Protein AF-A0A933K129-F1 (afdb_monomer)

Nearest PDB structures (foldseek):
  8dku-assembly1_B  TM=6.675E-01  e=2.705E-03  Aquifex aeolicus VF5
  7k2t-assembly1_B  TM=6.704E-01  e=3.112E-03  Aquifex aeolicus VF5
  6m96-assembly1_B-2  TM=6.727E-01  e=1.261E-02  Aquifex aeolicus VF5

Radius of gyration: 17.9 Å; Cα contacts (8 Å, |Δi|>4): 189; chains: 1; bounding box: 50×35×45 Å

Secondary structure (DSSP, 8-state):
-HHHHHHHHHHHHHHHHHHHHSTT-TTHHHHHHHHHHHHHHHHHHHHHHHHHHHHHHHTT-HHHHHHSS--HHHHHHHHHHHHHHHHHHHHHHHHHHHHHHH---GGGGHHHHHHHHHHHHHHHHHHHHHHHHHHHHHGGGGTTHHHHHHHHHHHHTTSSS-GGGS-TTSHHHHHHSGGG--

pLDDT: mean 86.73, std 6.34, range [56.59, 94.88]

Structure (mmCIF, N/CA/C/O backbone):
data_AF-A0A933K129-F1
#
_entry.id   AF-A0A933K129-F1
#
loop_
_atom_site.group_PDB
_atom_site.id
_atom_site.type_symbol
_atom_site.label_atom_id
_atom_site.label_alt_id
_atom_site.label_comp_id
_atom_site.label_asym_id
_atom_site.label_entity_id
_atom_site.label_seq_id
_atom_site.pdbx_PDB_ins_code
_atom_site.Cartn_x
_atom_site.Cartn_y
_atom_site.Cartn_z
_atom_site.occupancy
_atom_site.B_iso_or_equiv
_atom_site.auth_seq_id
_atom_site.auth_comp_id
_atom_site.auth_asym_id
_atom_site.auth_atom_id
_atom_site.pdbx_PDB_model_num
ATOM 1 N N . MET A 1 1 ? -0.343 12.700 -1.490 1.00 74.50 1 MET A N 1
ATOM 2 C CA . MET A 1 1 ? -0.796 13.046 -0.126 1.00 74.50 1 MET A CA 1
ATOM 3 C C . MET A 1 1 ? -2.279 13.387 -0.039 1.00 74.50 1 MET A C 1
ATOM 5 O O . MET A 1 1 ? -2.866 13.047 0.970 1.00 74.50 1 MET A O 1
ATOM 9 N N . PHE A 1 2 ? -2.905 13.977 -1.066 1.00 86.81 2 PHE A N 1
ATOM 10 C CA . PHE A 1 2 ? -4.347 14.274 -1.046 1.00 86.81 2 PHE A CA 1
ATOM 11 C C . PHE A 1 2 ? -5.229 13.034 -0.798 1.00 86.81 2 PHE A C 1
ATOM 13 O O . PHE A 1 2 ? -5.947 12.986 0.192 1.00 86.81 2 PHE A O 1
ATOM 20 N N . TRP A 1 3 ? -5.104 12.001 -1.641 1.00 85.94 3 TRP A N 1
ATOM 21 C CA . TRP A 1 3 ? -5.947 10.800 -1.561 1.00 85.94 3 TRP A CA 1
ATOM 22 C C . TRP A 1 3 ? -5.937 10.096 -0.195 1.00 85.94 3 TRP A C 1
ATOM 24 O O . TRP A 1 3 ? -7.010 9.943 0.367 1.00 85.94 3 TRP A O 1
ATOM 34 N N . PRO A 1 4 ? -4.778 9.771 0.414 1.00 89.62 4 PRO A N 1
ATOM 35 C CA . PRO A 1 4 ? -4.757 9.114 1.718 1.00 89.62 4 PRO A CA 1
ATOM 36 C C . PRO A 1 4 ? -5.442 9.900 2.830 1.00 89.62 4 PRO A C 1
ATOM 38 O O . PRO A 1 4 ? -6.053 9.316 3.714 1.00 89.62 4 PRO A O 1
ATOM 41 N N . VAL A 1 5 ? -5.318 11.229 2.801 1.00 90.94 5 VAL A N 1
ATOM 42 C CA . VAL A 1 5 ? -5.951 12.094 3.800 1.00 90.94 5 VAL A CA 1
ATOM 43 C C . VAL A 1 5 ? -7.462 12.105 3.594 1.00 90.94 5 VAL A C 1
ATOM 45 O O . VAL A 1 5 ? -8.205 12.001 4.564 1.00 90.94 5 VAL A O 1
ATOM 48 N N . MET A 1 6 ? -7.923 12.169 2.342 1.00 92.56 6 MET A N 1
ATOM 49 C CA . MET A 1 6 ? -9.348 12.059 2.028 1.00 92.56 6 MET A CA 1
ATOM 50 C C . MET A 1 6 ? -9.915 10.696 2.432 1.00 92.56 6 MET A C 1
ATOM 52 O O . MET A 1 6 ? -10.961 10.651 3.074 1.00 92.56 6 MET A O 1
ATOM 56 N N . ASP A 1 7 ? -9.206 9.606 2.133 1.00 90.56 7 ASP A N 1
ATOM 57 C CA . ASP A 1 7 ? -9.603 8.253 2.527 1.00 90.56 7 ASP A CA 1
ATOM 58 C C . ASP A 1 7 ? -9.696 8.139 4.052 1.00 90.56 7 ASP A C 1
ATOM 60 O O . ASP A 1 7 ? -10.686 7.627 4.570 1.00 90.56 7 ASP A O 1
ATOM 64 N N . LEU A 1 8 ? -8.717 8.688 4.780 1.00 91.88 8 LEU A N 1
ATOM 65 C CA . LEU A 1 8 ? -8.728 8.724 6.242 1.00 91.88 8 LEU A CA 1
ATOM 66 C C . LEU A 1 8 ? -9.939 9.491 6.788 1.00 91.88 8 LEU A C 1
ATOM 68 O O . LEU A 1 8 ? -10.581 9.024 7.725 1.00 91.88 8 LEU A O 1
ATOM 72 N N . ILE A 1 9 ? -10.272 10.645 6.206 1.00 92.19 9 ILE A N 1
ATOM 73 C CA . ILE A 1 9 ? -11.419 11.453 6.642 1.00 92.19 9 ILE A CA 1
ATOM 74 C C . ILE A 1 9 ? -12.735 10.713 6.383 1.00 92.19 9 ILE A C 1
ATOM 76 O O . ILE A 1 9 ? -13.602 10.658 7.260 1.00 92.19 9 ILE A O 1
ATOM 80 N N . VAL A 1 10 ? -12.899 10.138 5.190 1.00 92.50 10 VAL A N 1
ATOM 81 C CA . VAL A 1 10 ? -14.120 9.414 4.813 1.00 92.50 10 VAL A CA 1
ATOM 82 C C . VAL A 1 10 ? -14.293 8.184 5.700 1.00 92.50 10 VAL A C 1
ATOM 84 O O . VAL A 1 10 ? -15.307 8.058 6.390 1.00 92.50 10 VAL A O 1
ATOM 87 N N . TRP A 1 11 ? -13.291 7.307 5.748 1.00 90.81 11 TRP A N 1
ATOM 88 C CA . TRP A 1 11 ? -13.376 6.051 6.493 1.00 90.81 11 TRP A CA 1
ATOM 89 C C . TRP A 1 11 ? -13.336 6.249 8.006 1.00 90.81 11 TRP A C 1
ATOM 91 O O . TRP A 1 11 ? -14.022 5.530 8.731 1.00 90.81 11 TRP A O 1
ATOM 101 N N . GLY A 1 12 ? -12.624 7.264 8.496 1.00 89.69 12 GLY A N 1
ATOM 102 C CA . GLY A 1 12 ? -12.659 7.635 9.907 1.00 89.69 12 GLY A CA 1
ATOM 103 C C . GLY A 1 12 ? -14.040 8.117 10.328 1.00 89.69 12 GLY A C 1
ATOM 104 O O . GLY A 1 12 ? -14.577 7.644 11.329 1.00 89.69 12 GLY A O 1
ATOM 105 N N . SER A 1 13 ? -14.691 8.950 9.516 1.00 89.75 13 SER A N 1
ATOM 106 C CA . SER A 1 13 ? -16.066 9.391 9.785 1.00 89.75 13 SER A CA 1
ATOM 107 C C . SER A 1 13 ? -17.056 8.222 9.772 1.00 89.75 13 SER A C 1
ATOM 109 O O . SER A 1 13 ? -17.905 8.132 10.662 1.00 89.75 13 SER A O 1
ATOM 111 N N . VAL A 1 14 ? -16.910 7.289 8.821 1.00 89.38 14 VAL A N 1
ATOM 112 C CA . VAL A 1 14 ? -17.705 6.049 8.775 1.00 89.38 14 VAL A CA 1
ATOM 113 C C . VAL A 1 14 ? -17.483 5.212 10.034 1.00 89.38 14 VAL A C 1
ATOM 115 O O . VAL A 1 14 ? -18.455 4.769 10.643 1.00 89.38 14 VAL A O 1
ATOM 118 N N . SER A 1 15 ? -16.239 5.043 10.483 1.00 86.94 15 SER A N 1
ATOM 119 C CA . SER A 1 15 ? -15.947 4.254 11.684 1.00 86.94 15 SER A CA 1
ATOM 120 C C . SER A 1 15 ? -16.550 4.858 12.959 1.00 86.94 15 SER A C 1
ATOM 122 O O . SER A 1 15 ? -17.092 4.128 13.792 1.00 86.94 15 SER A O 1
ATOM 124 N N . VAL A 1 16 ? -16.553 6.192 13.082 1.00 87.31 16 VAL A N 1
ATOM 125 C CA . VAL A 1 16 ? -17.185 6.897 14.207 1.00 87.31 16 VAL A CA 1
ATOM 126 C C . VAL A 1 16 ? -18.704 6.761 14.146 1.00 87.31 16 VAL A C 1
ATOM 128 O O . VAL A 1 16 ? -19.349 6.560 15.177 1.00 87.31 16 VAL A O 1
ATOM 131 N N . TRP A 1 17 ? -19.294 6.849 12.952 1.00 87.94 17 TRP A N 1
ATOM 132 C CA . TRP A 1 17 ? -20.724 6.614 12.765 1.00 87.94 17 TRP A CA 1
ATOM 133 C C . TRP A 1 17 ? -21.115 5.186 13.174 1.00 87.94 17 TRP A C 1
ATOM 135 O O . TRP A 1 17 ? -22.038 5.012 13.971 1.00 87.94 17 TRP A O 1
ATOM 145 N N . MET A 1 18 ? -20.358 4.175 12.733 1.00 84.44 18 MET A N 1
ATOM 146 C CA . MET A 1 18 ? -20.587 2.775 13.114 1.00 84.44 18 MET A CA 1
ATOM 147 C C . MET A 1 18 ? -20.502 2.569 14.626 1.00 84.44 18 MET A C 1
ATOM 149 O O . MET A 1 18 ? -21.327 1.851 15.184 1.00 84.44 18 MET A O 1
ATOM 153 N N . GLN A 1 19 ? -19.559 3.227 15.303 1.00 84.56 19 GLN A N 1
ATOM 154 C CA . GLN A 1 19 ? -19.418 3.126 16.755 1.00 84.56 19 GLN A CA 1
ATOM 155 C C . GLN A 1 19 ? -20.589 3.773 17.514 1.00 84.56 19 GLN A C 1
ATOM 157 O O . GLN A 1 19 ? -20.993 3.274 18.562 1.00 84.56 19 GLN A O 1
ATOM 162 N N . LYS A 1 20 ? -21.150 4.873 16.996 1.00 83.62 20 LYS A N 1
ATOM 163 C CA . LYS A 1 20 ? -22.284 5.578 17.621 1.00 83.62 20 LYS A CA 1
ATOM 164 C C . LYS A 1 20 ? -23.630 4.896 17.371 1.00 83.62 20 LYS A C 1
ATOM 166 O O . LYS A 1 20 ? -24.511 4.978 18.220 1.00 83.62 20 LYS A O 1
ATOM 171 N N . THR A 1 21 ? -23.806 4.263 16.212 1.00 82.12 21 THR A N 1
ATOM 172 C CA . THR A 1 21 ? -25.080 3.648 15.799 1.00 82.12 21 THR A CA 1
ATOM 173 C C . THR A 1 21 ? -25.129 2.141 16.079 1.00 82.12 21 THR A C 1
ATOM 175 O O . THR A 1 21 ? -26.188 1.612 16.408 1.00 82.12 21 THR A O 1
ATOM 178 N N . GLY A 1 22 ? -23.998 1.439 15.983 1.00 65.00 22 GLY A N 1
ATOM 179 C CA . GLY A 1 22 ? -23.882 0.003 16.231 1.00 65.00 22 GLY A CA 1
ATOM 180 C C . GLY A 1 22 ? -23.445 -0.271 17.665 1.00 65.00 22 GLY A C 1
ATOM 181 O O . GLY A 1 22 ? -22.252 -0.371 17.938 1.00 65.00 22 GLY A O 1
ATOM 182 N N . GLY A 1 23 ? -24.406 -0.410 18.580 1.00 56.59 23 GLY A N 1
ATOM 183 C CA . GLY A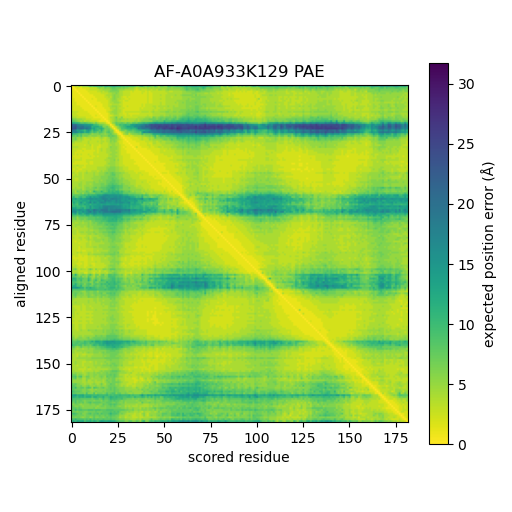 1 23 ? -24.193 -0.446 20.035 1.00 56.59 23 GLY A CA 1
ATOM 184 C C . GLY A 1 23 ? -23.273 -1.533 20.622 1.00 56.59 23 GLY A C 1
ATOM 185 O O . GLY A 1 23 ? -23.243 -1.655 21.842 1.00 56.59 23 GLY A O 1
ATOM 186 N N . GLN A 1 24 ? -22.545 -2.326 19.824 1.00 58.97 24 GLN A N 1
ATOM 187 C CA . GLN A 1 24 ? -21.695 -3.431 20.296 1.00 58.97 24 GLN A CA 1
ATOM 188 C C . GLN A 1 24 ? -20.493 -3.778 19.387 1.00 58.97 24 GLN A C 1
ATOM 190 O O . GLN A 1 24 ? -20.063 -4.928 19.387 1.00 58.97 24 GLN A O 1
ATOM 195 N N . ILE A 1 25 ? -19.900 -2.841 18.630 1.00 62.84 25 ILE A N 1
ATOM 196 C CA . ILE A 1 25 ? -18.576 -3.087 18.009 1.00 62.84 25 ILE A CA 1
ATOM 197 C C . ILE A 1 25 ? -17.496 -2.342 18.810 1.00 62.84 25 ILE A C 1
ATOM 199 O O . ILE A 1 25 ? -17.151 -1.204 18.471 1.00 62.84 25 ILE A O 1
ATOM 203 N N . PRO A 1 26 ? -16.956 -2.938 19.897 1.00 63.62 26 PRO A N 1
ATOM 204 C CA . PRO A 1 26 ? -15.778 -2.401 20.559 1.00 63.62 26 PRO A CA 1
ATOM 205 C C . PRO A 1 26 ? -14.665 -2.207 19.528 1.00 63.62 26 PRO A C 1
ATOM 207 O O . PRO A 1 26 ? -14.365 -3.124 18.767 1.00 63.62 26 PRO A O 1
ATOM 210 N N . ARG A 1 27 ? -14.041 -1.023 19.521 1.00 75.06 27 ARG A N 1
ATOM 211 C CA . ARG A 1 27 ? -12.853 -0.717 18.702 1.00 75.06 27 ARG A CA 1
ATOM 212 C C . ARG A 1 27 ? -13.055 -0.754 17.178 1.00 75.06 27 ARG A C 1
ATOM 214 O O . ARG A 1 27 ? -12.096 -0.969 16.444 1.00 75.06 27 ARG A O 1
ATOM 221 N N . ALA A 1 28 ? -14.267 -0.481 16.681 1.00 78.31 28 ALA A N 1
ATOM 222 C CA . ALA A 1 28 ? -14.510 -0.340 15.236 1.00 78.31 28 ALA A CA 1
ATOM 223 C C . ALA A 1 28 ? -13.559 0.675 14.571 1.00 78.31 28 ALA A C 1
ATOM 225 O O . ALA A 1 28 ? -13.040 0.426 13.486 1.00 78.31 28 ALA A O 1
ATOM 226 N N . VAL A 1 29 ? -13.307 1.796 15.254 1.00 82.50 29 VAL A N 1
ATOM 227 C CA . VAL A 1 29 ? -12.383 2.849 14.811 1.00 82.50 29 VAL A CA 1
ATOM 228 C C . VAL A 1 29 ? -10.957 2.316 14.706 1.00 82.50 29 VAL A C 1
ATOM 230 O O . VAL A 1 29 ? -10.347 2.443 13.649 1.00 82.50 29 VAL A O 1
ATOM 233 N N . ASP A 1 30 ? -10.453 1.656 15.751 1.00 81.62 30 ASP A N 1
ATOM 234 C CA . ASP A 1 30 ? -9.067 1.174 15.785 1.00 81.62 30 ASP A CA 1
ATOM 235 C C . ASP A 1 30 ? -8.793 0.101 14.730 1.00 81.62 30 ASP A C 1
ATOM 237 O O . ASP A 1 30 ? -7.759 0.135 14.065 1.00 81.62 30 ASP A O 1
ATOM 241 N N . VAL A 1 31 ? -9.731 -0.832 14.546 1.00 83.12 31 VAL A N 1
ATOM 242 C CA . VAL A 1 31 ? -9.590 -1.916 13.566 1.00 83.12 31 VAL A CA 1
ATOM 243 C C . VAL A 1 31 ? -9.640 -1.364 12.143 1.00 83.12 31 VAL A C 1
ATOM 245 O O . VAL A 1 31 ? -8.745 -1.644 11.348 1.00 83.12 31 VAL A O 1
ATOM 248 N N . LEU A 1 32 ? -10.651 -0.553 11.812 1.00 86.81 32 LEU A N 1
ATOM 249 C CA . LEU A 1 32 ? -10.831 -0.057 10.446 1.00 86.81 32 LEU A CA 1
ATOM 250 C C . LEU A 1 32 ? -9.759 0.963 10.055 1.00 86.81 32 LEU A C 1
ATOM 252 O O . LEU A 1 32 ? -9.207 0.868 8.960 1.00 86.81 32 LEU A O 1
ATOM 256 N N . LEU A 1 33 ? -9.442 1.921 10.932 1.00 88.06 33 LEU A N 1
ATOM 257 C CA . LEU A 1 33 ? -8.420 2.928 10.640 1.00 88.06 33 LEU A CA 1
ATOM 258 C C . LEU A 1 33 ? -7.011 2.343 10.677 1.00 88.06 33 LEU A C 1
ATOM 260 O O . LEU A 1 33 ? -6.203 2.689 9.816 1.00 88.06 33 LEU A O 1
ATOM 264 N N . GLY A 1 34 ? -6.722 1.430 11.608 1.00 87.25 34 GLY A N 1
ATOM 265 C CA . GLY A 1 34 ? -5.448 0.713 11.637 1.00 87.25 34 GLY A CA 1
ATOM 266 C C . GLY A 1 34 ? -5.216 -0.060 10.339 1.00 87.25 34 GLY A C 1
ATOM 267 O O . GLY A 1 34 ? -4.193 0.132 9.676 1.00 87.25 34 GLY A O 1
ATOM 268 N N . ALA A 1 35 ? -6.213 -0.844 9.918 1.00 88.44 35 ALA A N 1
ATOM 269 C CA . ALA A 1 35 ? -6.178 -1.566 8.652 1.00 88.44 35 ALA A CA 1
ATOM 270 C C . ALA A 1 35 ? -6.036 -0.625 7.445 1.00 88.44 35 ALA A C 1
ATOM 272 O O . ALA A 1 35 ? -5.228 -0.882 6.553 1.00 88.44 35 ALA A O 1
ATOM 273 N N . LEU A 1 36 ? -6.761 0.499 7.423 1.00 91.12 36 LEU A N 1
ATOM 274 C CA . LEU A 1 36 ? -6.682 1.489 6.345 1.00 91.12 36 LEU A CA 1
ATOM 275 C C . LEU A 1 36 ? -5.280 2.102 6.224 1.00 91.12 36 LEU A C 1
ATOM 277 O O . LEU A 1 36 ? -4.759 2.235 5.113 1.00 91.12 36 LEU A O 1
ATOM 281 N N . VAL A 1 37 ? -4.660 2.483 7.345 1.00 90.19 37 VAL A N 1
ATOM 282 C CA . VAL A 1 37 ? -3.316 3.082 7.358 1.00 90.19 37 VAL A CA 1
ATOM 283 C C . VAL A 1 37 ? -2.282 2.079 6.849 1.00 90.19 37 VAL A C 1
ATOM 285 O O . VAL A 1 37 ? -1.505 2.409 5.949 1.00 90.19 37 VAL A O 1
ATOM 288 N N . LEU A 1 38 ? -2.307 0.847 7.363 1.00 89.81 38 LEU A N 1
ATOM 289 C CA . LEU A 1 38 ? -1.412 -0.229 6.928 1.00 89.81 38 LEU A CA 1
ATOM 290 C C . LEU A 1 38 ? -1.604 -0.558 5.441 1.00 89.81 38 LEU A C 1
ATOM 292 O O . LEU A 1 38 ? -0.636 -0.618 4.676 1.00 89.81 38 LEU A O 1
ATOM 296 N N . TRP A 1 39 ? -2.855 -0.669 4.995 1.00 92.44 39 TRP A N 1
ATOM 297 C CA . TRP A 1 39 ? -3.179 -0.907 3.593 1.00 92.44 39 TRP A CA 1
ATOM 298 C C . TRP A 1 39 ? -2.694 0.221 2.681 1.00 92.44 39 TRP A C 1
ATOM 300 O O . TRP A 1 39 ? -2.159 -0.020 1.596 1.00 92.44 39 TRP A O 1
ATOM 310 N N . THR A 1 40 ? -2.819 1.467 3.135 1.00 91.75 40 THR A N 1
ATOM 311 C CA . THR A 1 40 ? -2.327 2.627 2.390 1.00 91.75 40 THR A CA 1
ATOM 312 C C . THR A 1 40 ? -0.818 2.543 2.170 1.00 91.75 40 THR A C 1
ATOM 314 O O . THR A 1 40 ? -0.335 2.930 1.107 1.00 91.75 40 THR A O 1
ATOM 317 N N . ILE A 1 41 ? -0.061 2.010 3.128 1.00 90.75 41 ILE A N 1
ATOM 318 C CA . ILE A 1 41 ? 1.393 1.841 3.010 1.00 90.75 41 ILE A CA 1
ATOM 319 C C . ILE A 1 41 ? 1.735 0.780 1.960 1.00 90.75 41 ILE A C 1
ATOM 321 O O . ILE A 1 41 ? 2.556 1.059 1.083 1.00 90.75 41 ILE A O 1
ATOM 325 N N . LEU A 1 42 ? 1.055 -0.373 1.973 1.00 93.31 42 LEU A N 1
ATOM 326 C CA . LEU A 1 42 ? 1.190 -1.394 0.924 1.00 93.31 42 LEU A CA 1
ATOM 327 C C . LEU A 1 42 ? 0.888 -0.808 -0.459 1.00 93.31 42 LEU A C 1
ATOM 329 O O . LEU A 1 42 ? 1.672 -0.969 -1.396 1.00 93.31 42 LEU A O 1
ATOM 333 N N . TYR A 1 43 ? -0.225 -0.080 -0.575 1.00 93.31 43 TYR A N 1
ATOM 334 C CA . TYR A 1 43 ? -0.646 0.545 -1.826 1.00 93.31 43 TYR A CA 1
ATOM 335 C C . TYR A 1 43 ? 0.389 1.555 -2.341 1.00 93.31 43 TYR A C 1
ATOM 337 O O . TYR A 1 43 ? 0.717 1.585 -3.527 1.00 93.31 43 TYR A O 1
ATOM 345 N N . ARG A 1 44 ? 0.963 2.368 -1.444 1.00 92.81 44 ARG A N 1
ATOM 346 C CA . ARG A 1 44 ? 2.009 3.346 -1.787 1.00 92.81 44 ARG A CA 1
ATOM 347 C C . ARG A 1 44 ? 3.311 2.674 -2.210 1.00 92.81 44 ARG A C 1
ATOM 349 O O . ARG A 1 44 ? 3.959 3.177 -3.127 1.00 92.81 44 ARG A O 1
ATOM 356 N N . ALA A 1 45 ? 3.675 1.562 -1.578 1.00 92.94 45 ALA A N 1
ATOM 357 C CA . ALA A 1 45 ? 4.851 0.785 -1.951 1.00 92.94 45 ALA A CA 1
ATOM 358 C C . ALA A 1 45 ? 4.698 0.172 -3.350 1.00 92.94 45 ALA A C 1
ATOM 360 O O . ALA A 1 45 ? 5.583 0.340 -4.189 1.00 92.94 45 ALA A O 1
ATOM 361 N N . GLN A 1 46 ? 3.549 -0.451 -3.631 1.00 94.88 46 GLN A N 1
ATOM 362 C CA . GLN A 1 46 ? 3.258 -1.035 -4.942 1.00 94.88 46 GLN A CA 1
ATOM 363 C C . GLN A 1 46 ? 3.247 0.024 -6.049 1.00 94.88 46 GLN A C 1
ATOM 365 O O . GLN A 1 46 ? 3.973 -0.113 -7.037 1.00 94.88 46 GLN A O 1
ATOM 370 N N . LEU A 1 47 ? 2.495 1.114 -5.867 1.00 92.31 47 LEU A N 1
ATOM 371 C CA . LEU A 1 47 ? 2.448 2.190 -6.855 1.00 92.31 47 LEU A CA 1
ATOM 372 C C . LEU A 1 47 ? 3.797 2.879 -7.033 1.00 92.31 47 LEU A C 1
ATOM 374 O O . LEU A 1 47 ? 4.112 3.305 -8.136 1.00 92.31 47 LEU A O 1
ATOM 378 N N . GLY A 1 48 ? 4.608 3.004 -5.984 1.00 89.94 48 GLY A N 1
ATOM 379 C CA . GLY A 1 48 ? 5.923 3.625 -6.108 1.00 89.94 48 GLY A CA 1
ATOM 380 C C . GLY A 1 48 ? 6.848 2.879 -7.076 1.00 89.94 48 GLY A C 1
ATOM 381 O O . GLY A 1 48 ? 7.618 3.529 -7.778 1.00 89.94 48 GLY A O 1
ATOM 382 N N . VAL A 1 49 ? 6.728 1.550 -7.156 1.00 91.44 49 VAL A N 1
ATOM 383 C CA . VAL A 1 49 ? 7.469 0.719 -8.117 1.00 91.44 49 VAL A CA 1
ATOM 384 C C . VAL A 1 49 ? 6.823 0.770 -9.502 1.00 91.44 49 VAL A C 1
ATOM 386 O O . VAL A 1 49 ? 7.507 1.005 -10.496 1.00 91.44 49 VAL A O 1
ATOM 389 N N . THR A 1 50 ? 5.505 0.579 -9.588 1.00 92.06 50 THR A N 1
ATOM 390 C CA . THR A 1 50 ? 4.817 0.493 -10.885 1.00 92.06 50 THR A CA 1
ATOM 391 C C . THR A 1 50 ? 4.715 1.842 -11.600 1.00 92.06 50 THR A C 1
ATOM 393 O O . THR A 1 50 ? 4.881 1.902 -12.814 1.00 92.06 50 THR A O 1
ATOM 396 N N . VAL A 1 51 ? 4.483 2.942 -10.881 1.00 90.75 51 VAL A N 1
ATOM 397 C CA . VAL A 1 51 ? 4.345 4.275 -11.490 1.00 90.75 51 VAL A CA 1
ATOM 398 C C . VAL A 1 51 ? 5.682 4.804 -11.992 1.00 90.75 51 VAL A C 1
ATOM 400 O O . VAL A 1 51 ? 5.704 5.377 -13.069 1.00 90.75 51 VAL A O 1
ATOM 403 N N . ALA A 1 52 ? 6.793 4.559 -11.288 1.00 87.69 52 ALA A N 1
ATOM 404 C CA . ALA A 1 52 ? 8.122 4.926 -11.792 1.00 87.69 52 ALA A CA 1
ATOM 405 C C . ALA A 1 52 ? 8.382 4.314 -13.180 1.00 87.69 52 ALA A C 1
ATOM 407 O O . ALA A 1 52 ? 8.893 4.966 -14.081 1.00 87.69 52 ALA A O 1
ATOM 408 N N . PHE A 1 53 ? 7.935 3.075 -13.374 1.00 87.56 53 PHE A N 1
ATOM 409 C CA . PHE A 1 53 ? 8.007 2.408 -14.664 1.00 87.56 53 PHE A CA 1
ATOM 410 C C . PHE A 1 53 ? 7.044 2.998 -15.708 1.00 87.56 53 PHE A C 1
ATOM 412 O O . PHE A 1 53 ? 7.406 3.187 -16.869 1.00 87.56 53 PHE A O 1
ATOM 419 N N . LEU A 1 54 ? 5.806 3.299 -15.305 1.00 89.88 54 LEU A N 1
ATOM 420 C CA . LEU A 1 54 ? 4.830 3.942 -16.185 1.00 89.88 54 LEU A CA 1
ATOM 421 C C . LEU A 1 54 ? 5.279 5.339 -16.625 1.00 89.88 54 LEU A C 1
ATOM 423 O O . LEU A 1 54 ? 5.058 5.696 -17.776 1.00 89.88 54 LEU A O 1
ATOM 427 N N . GLU A 1 55 ? 5.951 6.100 -15.762 1.00 88.75 55 GLU A N 1
ATOM 428 C CA . GLU A 1 55 ? 6.527 7.405 -16.096 1.00 88.75 55 GLU A CA 1
ATOM 429 C C . GLU A 1 55 ? 7.529 7.291 -17.257 1.00 88.75 55 GLU A C 1
ATOM 431 O O . GLU A 1 55 ? 7.459 8.080 -18.206 1.00 88.75 55 GLU A O 1
ATOM 436 N N . ASP A 1 56 ? 8.392 6.270 -17.253 1.00 87.75 56 ASP A N 1
ATOM 437 C CA . ASP A 1 56 ? 9.336 6.006 -18.348 1.00 87.75 56 ASP A CA 1
ATOM 438 C C . ASP A 1 56 ? 8.632 5.583 -19.650 1.00 87.75 56 ASP A C 1
ATOM 440 O O . ASP A 1 56 ? 9.045 5.981 -20.750 1.00 87.75 56 ASP A O 1
ATOM 444 N N . MET A 1 57 ? 7.549 4.804 -19.543 1.00 86.62 57 MET A N 1
ATOM 445 C CA . MET A 1 57 ? 6.715 4.421 -20.687 1.00 86.62 57 MET A CA 1
ATOM 446 C C . MET A 1 57 ? 5.975 5.618 -21.289 1.00 86.62 57 MET A C 1
ATOM 448 O O . MET A 1 57 ? 6.038 5.834 -22.501 1.00 86.62 57 MET A O 1
ATOM 452 N N . TRP A 1 58 ? 5.291 6.410 -20.460 1.00 87.88 58 TRP A N 1
ATOM 453 C CA . TRP A 1 58 ? 4.549 7.599 -20.885 1.00 87.88 58 TRP A CA 1
ATOM 454 C C . TRP A 1 58 ? 5.476 8.642 -21.506 1.00 87.88 58 TRP A C 1
ATOM 456 O O . TRP A 1 58 ? 5.128 9.255 -22.516 1.00 87.88 58 TRP A O 1
ATOM 466 N N . SER A 1 59 ? 6.689 8.780 -20.967 1.00 89.06 59 SER A N 1
ATOM 467 C CA . SER A 1 59 ? 7.717 9.684 -21.496 1.00 89.06 59 SER A CA 1
ATOM 468 C C . SER A 1 59 ? 8.380 9.172 -22.776 1.00 89.06 59 SER A C 1
ATOM 470 O O . SER A 1 59 ? 9.230 9.861 -23.339 1.00 89.06 59 SER A O 1
ATOM 472 N N . ARG A 1 60 ? 8.037 7.958 -23.237 1.00 86.00 60 ARG A N 1
ATOM 473 C CA . ARG A 1 60 ? 8.697 7.261 -24.357 1.00 86.00 60 ARG A CA 1
ATOM 474 C C . ARG A 1 60 ? 10.220 7.160 -24.188 1.00 86.00 60 ARG A C 1
ATOM 476 O O . ARG A 1 60 ? 10.940 6.959 -25.162 1.00 86.00 60 ARG A O 1
ATOM 483 N N . ASN A 1 61 ? 10.705 7.268 -22.952 1.00 83.81 61 ASN A N 1
ATOM 484 C CA . ASN A 1 61 ? 12.125 7.207 -22.610 1.00 83.81 61 ASN A CA 1
ATOM 485 C C . ASN A 1 61 ? 12.571 5.777 -22.280 1.00 83.81 61 ASN A C 1
ATOM 487 O O . ASN A 1 61 ? 13.743 5.516 -22.019 1.00 83.81 61 ASN A O 1
ATOM 491 N N . PHE A 1 62 ? 11.625 4.842 -22.341 1.00 77.25 62 PHE A N 1
ATOM 492 C CA . PHE A 1 62 ? 11.816 3.437 -22.050 1.00 77.25 62 PHE A CA 1
ATOM 493 C C . PHE A 1 62 ? 13.049 2.837 -22.739 1.00 77.25 62 PHE A C 1
ATOM 495 O O . PHE A 1 62 ? 13.879 2.220 -22.086 1.00 77.25 62 PHE A O 1
ATOM 502 N N . VAL A 1 63 ? 13.234 3.087 -24.040 1.00 78.06 63 VAL A N 1
ATOM 503 C CA . VAL A 1 63 ? 14.372 2.547 -24.807 1.00 78.06 63 VAL A CA 1
ATOM 504 C C . VAL A 1 63 ? 15.718 3.051 -24.272 1.00 78.06 63 VAL A C 1
ATOM 506 O O . VAL A 1 63 ? 16.663 2.272 -24.182 1.00 78.06 63 VAL A O 1
ATOM 509 N N . ASN A 1 64 ? 15.809 4.313 -23.846 1.00 80.25 64 ASN A N 1
ATOM 510 C CA . ASN A 1 64 ? 17.057 4.875 -23.321 1.00 80.25 64 ASN A CA 1
ATOM 511 C C . ASN A 1 64 ? 17.463 4.247 -21.986 1.00 80.25 64 ASN A C 1
ATOM 513 O O . ASN A 1 64 ? 18.656 4.101 -21.726 1.00 80.25 64 ASN A O 1
ATOM 517 N N . VAL A 1 65 ? 16.497 3.825 -21.165 1.00 77.50 65 VAL A N 1
ATOM 518 C CA . VAL A 1 65 ? 16.782 3.113 -19.912 1.00 77.50 65 VAL A CA 1
ATOM 519 C C . VAL A 1 65 ? 17.478 1.776 -20.200 1.00 77.50 65 VAL A C 1
ATOM 521 O O . VAL A 1 65 ? 18.470 1.468 -19.546 1.00 77.50 65 VAL A O 1
ATOM 524 N N . PHE A 1 66 ? 17.053 1.033 -21.231 1.00 75.69 66 PHE A N 1
ATOM 525 C CA . PHE A 1 66 ? 17.689 -0.242 -21.620 1.00 75.69 66 PHE A CA 1
ATOM 526 C C . PHE A 1 66 ? 19.010 -0.079 -22.378 1.00 75.69 66 PHE A C 1
ATOM 528 O O . PHE A 1 66 ? 19.812 -1.009 -22.400 1.00 75.69 66 PHE A O 1
ATOM 535 N N . VAL A 1 67 ? 19.236 1.075 -23.011 1.00 83.19 67 VAL A N 1
ATOM 536 C CA . VAL A 1 67 ? 20.510 1.396 -23.677 1.00 83.19 67 VAL A CA 1
ATOM 537 C C . VAL A 1 67 ? 21.545 1.920 -22.674 1.00 83.19 67 VAL A C 1
ATOM 539 O O . VAL A 1 67 ? 22.749 1.787 -22.897 1.00 83.19 67 VAL A O 1
ATOM 542 N N . SER A 1 68 ? 21.101 2.492 -21.553 1.00 83.19 68 SER A N 1
ATOM 543 C CA . SER A 1 68 ? 21.990 2.897 -20.468 1.00 83.19 68 SER A CA 1
ATOM 544 C C . SER A 1 68 ? 22.623 1.674 -19.780 1.00 83.19 68 SER A C 1
ATOM 546 O O . SER A 1 68 ? 21.978 0.632 -19.663 1.00 83.19 68 SER A O 1
ATOM 548 N N . PRO A 1 69 ? 23.866 1.767 -19.274 1.00 81.31 69 PRO A N 1
ATOM 549 C CA . PRO A 1 69 ? 24.553 0.662 -18.598 1.00 81.31 69 PRO A CA 1
ATOM 550 C C . PRO A 1 69 ? 24.017 0.388 -17.175 1.00 81.31 69 PRO A C 1
ATOM 552 O O . PRO A 1 69 ? 24.773 -0.040 -16.303 1.00 81.31 69 PRO A O 1
ATOM 555 N N . VAL A 1 70 ? 22.733 0.651 -16.917 1.00 82.69 70 VAL A N 1
ATOM 556 C CA . VAL A 1 70 ? 22.086 0.466 -15.613 1.00 82.69 70 VAL A CA 1
ATOM 557 C C . VAL A 1 70 ? 21.617 -0.977 -15.474 1.00 82.69 70 VAL A C 1
ATOM 559 O O . VAL A 1 70 ? 20.950 -1.529 -16.354 1.00 82.69 70 VAL A O 1
ATOM 562 N N . ARG A 1 71 ? 21.940 -1.612 -14.346 1.00 85.62 71 ARG A N 1
ATOM 563 C CA . ARG A 1 71 ? 21.488 -2.982 -14.073 1.00 85.62 71 ARG A CA 1
ATOM 564 C C . ARG A 1 71 ? 20.038 -2.973 -13.594 1.00 85.62 71 ARG A C 1
ATOM 566 O O . ARG A 1 71 ? 19.639 -2.124 -12.802 1.00 85.62 71 ARG A O 1
ATOM 573 N N . LEU A 1 72 ? 19.264 -3.997 -13.966 1.00 82.00 72 LEU A N 1
ATOM 574 C CA . LEU A 1 72 ? 17.880 -4.157 -13.493 1.00 82.00 72 LEU A CA 1
ATOM 575 C C . LEU A 1 72 ? 17.785 -4.163 -11.956 1.00 82.00 72 LEU A C 1
ATOM 577 O O . LEU A 1 72 ? 16.857 -3.599 -11.387 1.00 82.00 72 LEU A O 1
ATOM 581 N N . SER A 1 73 ? 18.771 -4.754 -11.276 1.00 85.25 73 SER A N 1
ATOM 582 C CA . SER A 1 73 ? 18.844 -4.755 -9.812 1.00 85.25 73 SER A CA 1
ATOM 583 C C . SER A 1 73 ? 18.991 -3.352 -9.220 1.00 85.25 73 SER A C 1
ATOM 585 O O . SER A 1 73 ? 18.413 -3.075 -8.177 1.00 85.25 73 SER A O 1
ATOM 587 N N . GLU A 1 74 ? 19.736 -2.461 -9.876 1.00 88.81 74 GLU A N 1
ATOM 588 C CA . GLU A 1 74 ? 19.923 -1.078 -9.419 1.00 88.81 74 GLU A CA 1
ATOM 589 C C . GLU A 1 74 ? 18.622 -0.291 -9.561 1.00 88.81 74 GLU A C 1
ATOM 591 O O . GLU A 1 74 ? 18.225 0.409 -8.632 1.00 88.81 74 GLU A O 1
ATOM 596 N N . LEU A 1 75 ? 17.910 -0.483 -10.676 1.00 85.75 75 LEU A N 1
ATOM 597 C CA . LEU A 1 75 ? 16.600 0.125 -10.900 1.00 85.75 75 LEU A CA 1
ATOM 598 C C . LEU A 1 75 ? 15.570 -0.348 -9.861 1.00 85.75 75 LEU A C 1
ATOM 600 O O . LEU A 1 75 ? 14.843 0.465 -9.285 1.00 85.75 75 LEU A O 1
ATOM 604 N N . LEU A 1 76 ? 15.525 -1.653 -9.577 1.00 86.50 76 LEU A N 1
ATOM 605 C CA . LEU A 1 76 ? 14.615 -2.220 -8.577 1.00 86.50 76 LEU A CA 1
ATOM 606 C C . LEU A 1 76 ? 14.933 -1.732 -7.160 1.00 86.50 76 LEU A C 1
ATOM 608 O O . LEU A 1 76 ? 14.021 -1.396 -6.408 1.00 86.50 76 LEU A O 1
ATOM 612 N N . VAL A 1 77 ? 16.213 -1.640 -6.794 1.00 89.00 77 VAL A N 1
ATOM 613 C CA . VAL A 1 77 ? 16.617 -1.112 -5.483 1.00 89.00 77 VAL A CA 1
ATOM 614 C C . VAL A 1 77 ? 16.303 0.381 -5.377 1.00 89.00 77 VAL A C 1
ATOM 616 O O . VAL A 1 77 ? 15.753 0.810 -4.365 1.00 89.00 77 VAL A O 1
ATOM 619 N N . ALA A 1 78 ? 16.578 1.174 -6.415 1.00 90.31 78 ALA A N 1
ATOM 620 C CA . ALA A 1 78 ? 16.293 2.608 -6.419 1.00 90.31 78 ALA A CA 1
ATOM 621 C C . ALA A 1 78 ? 14.788 2.896 -6.290 1.00 90.31 78 ALA A C 1
ATOM 623 O O . ALA A 1 78 ? 14.373 3.705 -5.457 1.00 90.31 78 ALA A O 1
ATOM 624 N N . THR A 1 79 ? 13.960 2.195 -7.069 1.00 89.06 79 THR A N 1
ATOM 625 C CA . THR A 1 79 ? 12.493 2.314 -6.999 1.00 89.06 79 THR A CA 1
ATOM 626 C C . THR A 1 79 ? 11.932 1.763 -5.685 1.00 89.06 79 THR A C 1
ATOM 628 O O . THR A 1 79 ? 11.015 2.354 -5.108 1.00 89.06 79 THR A O 1
ATOM 631 N N . GLY A 1 80 ? 12.522 0.692 -5.147 1.00 90.56 80 GLY A N 1
ATOM 632 C CA . GLY A 1 80 ? 12.227 0.169 -3.814 1.00 90.56 80 GLY A CA 1
ATOM 633 C C . GLY A 1 80 ? 12.479 1.210 -2.721 1.00 90.56 80 GLY A C 1
ATOM 634 O O . GLY A 1 80 ? 11.563 1.563 -1.980 1.00 90.56 80 GLY A O 1
ATOM 635 N N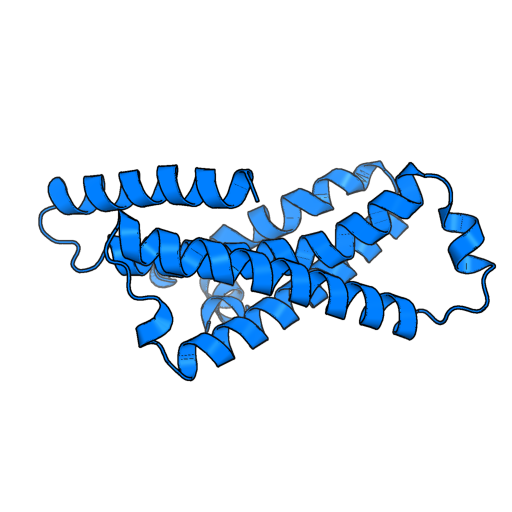 . ILE A 1 81 ? 13.678 1.792 -2.669 1.00 91.81 81 ILE A N 1
ATOM 636 C CA . ILE A 1 81 ? 14.027 2.837 -1.693 1.00 91.81 81 ILE A CA 1
ATOM 637 C C . ILE A 1 81 ? 13.089 4.040 -1.832 1.00 91.81 81 ILE A C 1
ATOM 639 O O . ILE A 1 81 ? 12.502 4.473 -0.842 1.00 91.81 81 ILE A O 1
ATOM 643 N N . LEU A 1 82 ? 12.880 4.540 -3.054 1.00 92.06 82 LEU A N 1
ATOM 644 C CA . LEU A 1 82 ? 12.000 5.683 -3.306 1.00 92.06 82 LEU A CA 1
ATOM 645 C C . LEU A 1 82 ? 10.562 5.420 -2.839 1.00 92.06 82 LEU A C 1
ATOM 647 O O . LEU A 1 82 ? 9.930 6.286 -2.227 1.00 92.06 82 LEU A O 1
ATOM 651 N N . SER A 1 83 ? 10.030 4.234 -3.133 1.00 92.25 83 SER A N 1
ATOM 652 C CA . SER A 1 83 ? 8.673 3.854 -2.740 1.00 92.25 83 SER A CA 1
ATOM 653 C C . SER A 1 83 ? 8.544 3.671 -1.227 1.00 92.25 83 SER A C 1
ATOM 655 O O . SER A 1 83 ? 7.569 4.162 -0.655 1.00 92.25 83 SER A O 1
ATOM 657 N N . ALA A 1 84 ? 9.542 3.088 -0.555 1.00 91.88 84 ALA A N 1
ATOM 658 C CA . ALA A 1 84 ? 9.585 3.032 0.905 1.00 91.88 84 ALA A CA 1
ATOM 659 C C . ALA A 1 84 ? 9.638 4.432 1.525 1.00 91.88 84 ALA A C 1
ATOM 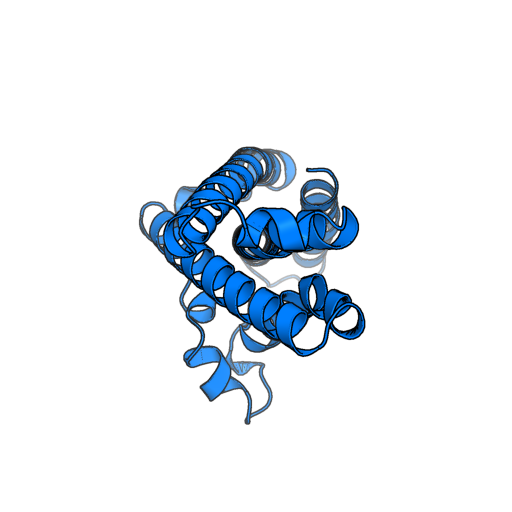661 O O . ALA A 1 84 ? 8.859 4.719 2.431 1.00 91.88 84 ALA A O 1
ATOM 662 N N . THR A 1 85 ? 10.472 5.344 1.013 1.00 91.81 85 THR A N 1
ATOM 663 C CA . THR A 1 85 ? 10.505 6.734 1.495 1.00 91.81 85 THR A CA 1
ATOM 664 C C . THR A 1 85 ? 9.143 7.410 1.328 1.00 91.81 85 THR A C 1
ATOM 666 O O . THR A 1 85 ? 8.632 8.006 2.276 1.00 91.81 85 THR A O 1
ATOM 669 N N . LYS A 1 86 ? 8.500 7.275 0.160 1.00 89.81 86 LYS A N 1
ATOM 670 C CA . LYS A 1 86 ? 7.147 7.813 -0.081 1.00 89.81 86 LYS A CA 1
ATOM 671 C C . LYS A 1 86 ? 6.107 7.208 0.872 1.00 89.81 86 LYS A C 1
ATOM 673 O O . LYS A 1 86 ? 5.233 7.931 1.361 1.00 89.81 86 LYS A O 1
ATOM 678 N N . ALA A 1 87 ? 6.187 5.907 1.143 1.00 90.19 87 ALA A N 1
ATOM 679 C CA . ALA A 1 87 ? 5.276 5.211 2.044 1.00 90.19 87 ALA A CA 1
ATOM 680 C C . ALA A 1 87 ? 5.471 5.651 3.507 1.00 90.19 87 ALA A C 1
ATOM 682 O O . ALA A 1 87 ? 4.490 5.969 4.176 1.00 90.19 87 ALA A O 1
ATOM 683 N N . LEU A 1 88 ? 6.720 5.788 3.964 1.00 90.06 88 LEU A N 1
ATOM 684 C CA . LEU A 1 88 ? 7.058 6.301 5.296 1.00 90.06 88 LEU A CA 1
ATOM 685 C C . LEU A 1 88 ? 6.587 7.743 5.492 1.00 90.06 88 LEU A C 1
ATOM 687 O O . LEU A 1 88 ? 5.962 8.044 6.503 1.00 90.06 88 LEU A O 1
ATOM 691 N N . LEU A 1 89 ? 6.811 8.622 4.509 1.00 91.75 89 LEU A N 1
ATOM 692 C CA . LEU A 1 89 ? 6.301 9.997 4.551 1.00 91.75 89 LEU A CA 1
ATOM 693 C C . LEU A 1 89 ? 4.771 10.034 4.623 1.00 91.75 89 LEU A C 1
ATOM 695 O O . LEU A 1 89 ? 4.201 10.874 5.312 1.00 91.75 89 LEU A O 1
ATOM 699 N N . THR A 1 90 ? 4.100 9.110 3.931 1.00 90.94 90 THR A N 1
ATOM 700 C CA . THR A 1 90 ? 2.639 8.991 3.999 1.00 90.94 90 THR A CA 1
ATOM 701 C C . THR A 1 90 ? 2.197 8.546 5.395 1.00 90.94 90 THR A C 1
ATOM 703 O O . THR A 1 90 ? 1.311 9.169 5.975 1.00 90.94 90 THR A O 1
ATOM 706 N N . 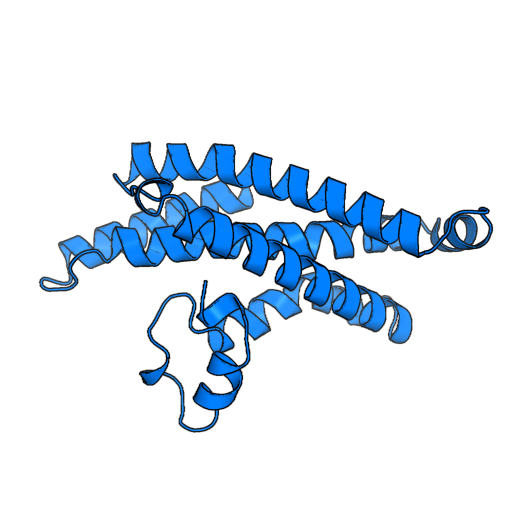GLY A 1 91 ? 2.839 7.523 5.967 1.00 89.12 91 GLY A N 1
ATOM 707 C CA . GLY A 1 91 ? 2.561 7.055 7.327 1.00 89.12 91 GLY A CA 1
ATOM 708 C C . GLY A 1 91 ? 2.809 8.129 8.390 1.00 89.12 91 GLY A C 1
ATOM 709 O O . GLY A 1 91 ? 1.976 8.311 9.274 1.00 89.12 91 GLY A O 1
ATOM 710 N N . LEU A 1 92 ? 3.889 8.904 8.253 1.00 89.81 92 LEU A N 1
ATOM 711 C CA . LEU A 1 92 ? 4.243 10.003 9.159 1.00 89.81 92 LEU A CA 1
ATOM 712 C C . LEU A 1 92 ? 3.167 11.092 9.207 1.00 89.81 92 LEU A C 1
ATOM 714 O O . LEU A 1 92 ? 2.995 11.728 10.238 1.00 89.81 92 LEU A O 1
ATOM 718 N N . VAL A 1 93 ? 2.422 11.288 8.119 1.00 91.50 93 VAL A N 1
ATOM 719 C CA . VAL A 1 93 ? 1.295 12.228 8.076 1.00 91.50 93 VAL A CA 1
ATOM 720 C C . VAL A 1 93 ? 0.002 11.575 8.569 1.00 91.50 93 VAL A C 1
ATOM 722 O O . VAL A 1 93 ? -0.735 12.181 9.342 1.00 91.50 93 VAL A O 1
ATOM 725 N N . LEU A 1 94 ? -0.289 10.342 8.147 1.00 90.50 94 LEU A N 1
ATOM 726 C CA . LEU A 1 94 ? -1.554 9.677 8.471 1.00 90.50 94 LEU A CA 1
ATOM 727 C C . LEU A 1 94 ? -1.677 9.279 9.937 1.00 90.50 94 LEU A C 1
ATOM 729 O O . LEU A 1 94 ? -2.759 9.417 10.496 1.00 90.50 94 LEU A O 1
ATOM 733 N N . VAL A 1 95 ? -0.603 8.793 10.560 1.00 89.88 95 VAL A N 1
ATOM 734 C CA . VAL A 1 95 ? -0.646 8.304 11.945 1.00 89.88 95 VAL A CA 1
ATOM 735 C C . VAL A 1 95 ? -0.999 9.431 12.929 1.00 89.88 95 VAL A C 1
ATOM 737 O O . VAL A 1 95 ? -1.955 9.258 13.686 1.00 89.88 95 VAL A O 1
ATOM 740 N N . PRO A 1 96 ? -0.349 10.614 12.897 1.00 90.62 96 PRO A N 1
ATOM 741 C CA . PRO A 1 96 ? -0.750 11.738 13.743 1.00 90.62 96 PRO A CA 1
ATOM 742 C C . PRO A 1 96 ? -2.153 12.262 13.434 1.00 90.62 96 PRO A C 1
ATOM 744 O O . PRO A 1 96 ? -2.858 12.673 14.350 1.00 90.62 96 PRO A O 1
ATOM 747 N N . LEU A 1 97 ? -2.578 12.245 12.164 1.00 89.12 97 LEU A N 1
ATOM 748 C CA . LEU A 1 97 ? -3.936 12.655 11.793 1.00 89.12 97 LEU A CA 1
ATOM 749 C C . LEU A 1 97 ? -4.991 11.680 12.327 1.00 89.12 97 LEU A C 1
ATOM 751 O O . LEU A 1 97 ? -6.014 12.121 12.843 1.00 89.12 97 LEU A O 1
ATOM 755 N N . ALA A 1 98 ? -4.746 10.372 12.239 1.00 88.06 98 ALA A N 1
ATOM 756 C CA . ALA A 1 98 ? -5.639 9.346 12.769 1.00 88.06 98 ALA A CA 1
ATOM 757 C C . ALA A 1 98 ? -5.767 9.458 14.295 1.00 88.06 98 ALA A C 1
ATOM 759 O O . ALA A 1 98 ? -6.875 9.394 14.833 1.00 88.06 98 ALA A O 1
ATOM 760 N N . TRP A 1 99 ? -4.647 9.704 14.977 1.00 88.31 99 TRP A N 1
ATOM 761 C CA . TRP A 1 99 ? -4.625 9.958 16.413 1.00 88.31 99 TRP A CA 1
ATOM 762 C C . TRP A 1 99 ? -5.364 11.254 16.781 1.00 88.31 99 TRP A C 1
ATOM 764 O O . TRP A 1 99 ? -6.263 11.236 17.616 1.00 88.31 99 TRP A O 1
ATOM 774 N N . GLY A 1 100 ? -5.059 12.370 16.114 1.00 87.62 100 GLY A N 1
ATOM 775 C CA . GLY A 1 100 ? -5.627 13.680 16.443 1.00 87.62 100 GLY A CA 1
ATOM 776 C C . GLY A 1 100 ? -7.116 13.836 16.117 1.00 87.62 100 GLY A C 1
ATOM 777 O O . GLY A 1 100 ? -7.825 14.531 16.839 1.00 87.62 100 GLY A O 1
ATOM 778 N N . LEU A 1 101 ? -7.604 13.203 15.044 1.00 87.38 101 LEU A N 1
ATOM 779 C CA . LEU A 1 101 ? -9.006 13.317 14.615 1.00 87.38 101 LEU A CA 1
ATOM 780 C C . LEU A 1 101 ? -9.917 12.260 15.248 1.00 87.38 101 LEU A C 1
ATOM 782 O O . LEU A 1 101 ? -11.080 12.549 15.529 1.00 87.38 101 LEU A O 1
ATOM 786 N N . TYR A 1 102 ? -9.408 11.041 15.445 1.00 85.44 102 TYR A N 1
ATOM 787 C CA . TYR A 1 102 ? -10.226 9.875 15.796 1.00 85.44 102 TYR A CA 1
ATOM 788 C C . TYR A 1 102 ? -9.753 9.143 17.058 1.00 85.44 102 TYR A C 1
ATOM 790 O O . TYR A 1 102 ? -10.407 8.191 17.476 1.00 85.44 102 TYR A O 1
ATOM 798 N N . GLY A 1 103 ? -8.647 9.571 17.678 1.00 81.06 103 GLY A N 1
ATOM 799 C CA . GLY A 1 103 ? -8.084 8.924 18.867 1.00 81.06 103 GLY A CA 1
ATOM 800 C C . GLY A 1 103 ? -7.475 7.546 18.597 1.00 81.06 103 GLY A C 1
ATOM 801 O O . GLY A 1 103 ? -7.287 6.778 19.533 1.00 81.06 103 GLY A O 1
ATOM 802 N N . CYS A 1 104 ? -7.199 7.208 17.332 1.00 80.06 104 CYS A N 1
ATOM 803 C CA . CYS A 1 104 ? -6.690 5.891 16.959 1.00 80.06 104 CYS A CA 1
ATOM 804 C C . CYS A 1 104 ? -5.179 5.789 17.223 1.00 80.06 104 CYS A C 1
ATOM 806 O O . CYS A 1 104 ? -4.370 6.426 16.542 1.00 80.06 104 CYS A O 1
ATOM 808 N N . ASP A 1 105 ? -4.795 4.951 18.187 1.00 78.88 105 ASP A N 1
ATOM 809 C CA . ASP A 1 105 ? -3.398 4.711 18.558 1.00 78.88 105 ASP A CA 1
ATOM 810 C C . ASP A 1 105 ? -2.772 3.567 17.745 1.00 78.88 105 ASP A C 1
ATOM 812 O O . ASP A 1 105 ? -2.570 2.449 18.228 1.00 78.88 105 ASP A O 1
ATOM 816 N N . VAL A 1 106 ? -2.391 3.860 16.498 1.00 74.19 106 VAL A N 1
ATOM 817 C CA . VAL A 1 106 ? -1.672 2.908 15.621 1.00 74.19 106 VAL A CA 1
ATOM 818 C C . VAL A 1 106 ? -0.285 2.555 16.185 1.00 74.19 106 VAL A C 1
ATOM 820 O O . VAL A 1 106 ? 0.199 1.436 16.025 1.00 74.19 106 VAL A O 1
ATOM 823 N N . LEU A 1 107 ? 0.348 3.489 16.904 1.00 72.69 107 LEU A N 1
ATOM 824 C CA . LEU A 1 107 ? 1.690 3.319 17.480 1.00 72.69 107 LEU A CA 1
ATOM 825 C C . LEU A 1 107 ? 1.724 2.394 18.704 1.00 72.69 107 LEU A C 1
ATOM 827 O O . LEU A 1 107 ? 2.795 1.907 19.067 1.00 72.69 107 LEU A O 1
ATOM 831 N N . SER A 1 108 ? 0.571 2.102 19.315 1.00 75.62 108 SER A N 1
ATOM 832 C CA . SER A 1 108 ? 0.480 1.180 20.457 1.00 75.62 108 SER A CA 1
ATOM 833 C C . SER A 1 108 ? 0.901 -0.255 20.109 1.00 75.62 108 SER A C 1
ATOM 835 O O . SER A 1 108 ? 1.274 -1.023 20.993 1.00 75.62 108 SER A O 1
ATOM 837 N N . GLN A 1 109 ? 0.909 -0.605 18.817 1.00 70.81 109 GLN A N 1
ATOM 838 C CA . GLN A 1 109 ? 1.308 -1.923 18.317 1.00 70.81 109 GLN A CA 1
ATOM 839 C C . GLN A 1 109 ? 2.826 -2.184 18.400 1.00 70.81 109 GLN A C 1
ATOM 841 O O . GLN A 1 109 ? 3.264 -3.321 18.208 1.00 70.81 109 GLN A O 1
ATOM 846 N N . GLY A 1 110 ? 3.641 -1.159 18.684 1.00 81.56 110 GLY A N 1
ATOM 847 C CA . GLY A 1 110 ? 5.077 -1.287 18.942 1.00 81.56 110 GLY A CA 1
ATOM 848 C C . GLY A 1 110 ? 5.841 -2.063 17.860 1.00 81.56 110 GLY A C 1
ATOM 849 O O . GLY A 1 110 ? 5.816 -1.710 16.682 1.00 81.56 110 GLY A O 1
ATOM 850 N N . VAL A 1 111 ? 6.533 -3.130 18.275 1.00 82.69 111 VAL A N 1
ATOM 851 C CA . VAL A 1 111 ? 7.359 -3.988 17.400 1.00 82.69 111 VAL A CA 1
ATOM 852 C C . VAL A 1 111 ? 6.516 -4.777 16.395 1.00 82.69 111 VAL A C 1
ATOM 854 O O . VAL A 1 111 ? 6.943 -4.989 15.263 1.00 82.69 111 VAL A O 1
ATOM 857 N N . THR A 1 112 ? 5.307 -5.193 16.774 1.00 84.25 112 THR A N 1
ATOM 858 C CA . THR A 1 112 ? 4.414 -5.924 15.866 1.00 84.25 112 THR A CA 1
ATOM 859 C C . THR A 1 112 ? 3.993 -5.033 14.701 1.00 84.25 112 THR A C 1
ATOM 861 O O . THR A 1 112 ? 4.040 -5.465 13.553 1.00 84.25 112 THR A O 1
ATOM 864 N N . GLY A 1 113 ? 3.694 -3.758 14.978 1.00 81.75 113 GLY A N 1
ATOM 865 C CA . GLY A 1 113 ? 3.359 -2.780 13.943 1.00 81.75 113 GLY A CA 1
ATOM 866 C C . GLY A 1 113 ? 4.515 -2.521 12.973 1.00 81.75 113 GLY A C 1
ATOM 867 O O . GLY A 1 113 ? 4.308 -2.472 11.763 1.00 81.75 113 GLY A O 1
ATOM 868 N N . SER A 1 114 ? 5.756 -2.410 13.461 1.00 82.94 114 SER A N 1
ATOM 869 C CA . SER A 1 114 ? 6.911 -2.226 12.570 1.00 82.94 114 SER A CA 1
ATOM 870 C C . SER A 1 114 ? 7.214 -3.464 11.722 1.00 82.94 114 SER A C 1
ATOM 872 O O . SER A 1 114 ? 7.587 -3.324 10.556 1.00 82.94 114 SER A O 1
ATOM 874 N N . LEU A 1 115 ? 7.001 -4.670 12.254 1.00 87.31 115 LEU A N 1
ATOM 875 C CA . LEU A 1 115 ? 7.137 -5.907 11.485 1.00 87.31 115 LEU A CA 1
ATOM 876 C C . LEU A 1 115 ? 6.052 -6.023 10.404 1.00 87.31 115 LEU A C 1
ATOM 878 O O . LEU A 1 115 ? 6.370 -6.339 9.256 1.00 87.31 115 LEU A O 1
ATOM 882 N N . ALA A 1 116 ? 4.802 -5.691 10.740 1.00 87.00 116 ALA A N 1
ATOM 883 C CA . ALA A 1 116 ? 3.696 -5.617 9.787 1.00 87.00 116 ALA A CA 1
ATOM 884 C C . ALA A 1 116 ? 4.017 -4.652 8.634 1.00 87.00 116 ALA A C 1
ATOM 886 O O . ALA A 1 116 ? 3.850 -4.999 7.465 1.00 87.00 116 ALA A O 1
ATOM 887 N N . LEU A 1 117 ? 4.590 -3.480 8.936 1.00 87.75 117 LEU A N 1
ATOM 888 C CA . LEU A 1 117 ? 5.043 -2.530 7.915 1.00 87.75 117 LEU A CA 1
ATOM 889 C C . LEU A 1 117 ? 6.074 -3.136 6.957 1.00 87.75 117 LEU A C 1
ATOM 891 O O . LEU A 1 117 ? 5.953 -2.956 5.747 1.00 87.75 117 LEU A O 1
ATOM 895 N N . LEU A 1 118 ? 7.070 -3.864 7.464 1.00 90.00 118 LEU A N 1
ATOM 896 C CA . LEU A 1 118 ? 8.090 -4.496 6.619 1.00 90.00 118 LEU A CA 1
ATOM 897 C C . LEU A 1 118 ? 7.496 -5.580 5.712 1.00 90.00 118 LEU A C 1
ATOM 899 O O . LEU A 1 118 ? 7.841 -5.646 4.530 1.00 90.00 118 LEU A O 1
ATOM 903 N N . ILE A 1 119 ? 6.575 -6.390 6.240 1.00 92.31 119 ILE A N 1
ATOM 904 C CA . ILE A 1 119 ? 5.868 -7.422 5.470 1.00 92.31 119 ILE A CA 1
ATOM 905 C C . ILE A 1 119 ? 5.045 -6.777 4.349 1.00 92.31 119 ILE A C 1
ATOM 907 O O . ILE A 1 119 ? 5.106 -7.215 3.198 1.00 92.31 119 ILE A O 1
ATOM 911 N N . LEU A 1 120 ? 4.318 -5.703 4.660 1.00 91.69 120 LEU A N 1
ATOM 912 C CA . LEU A 1 120 ? 3.481 -4.985 3.700 1.00 91.69 120 LEU A CA 1
ATOM 913 C C . LEU A 1 120 ? 4.299 -4.225 2.650 1.00 91.69 120 LEU A C 1
ATOM 915 O O . LEU A 1 120 ? 3.899 -4.195 1.487 1.00 91.69 120 LEU A O 1
ATOM 919 N N . LEU A 1 121 ? 5.450 -3.656 3.020 1.00 92.25 121 LEU A N 1
ATOM 920 C CA . LEU A 1 121 ? 6.393 -3.059 2.068 1.00 92.25 121 LEU A CA 1
ATOM 921 C C . LEU A 1 121 ? 6.941 -4.116 1.105 1.00 92.25 121 LEU A C 1
ATOM 923 O O . LEU A 1 121 ? 6.906 -3.911 -0.109 1.00 92.25 121 LEU A O 1
ATOM 927 N N . GLY A 1 122 ? 7.391 -5.260 1.629 1.00 92.44 122 GLY A N 1
ATOM 928 C CA . GLY A 1 122 ? 7.897 -6.366 0.816 1.00 92.44 122 GLY A CA 1
ATOM 929 C C . GLY A 1 122 ? 6.838 -6.921 -0.137 1.00 92.44 122 GLY A C 1
ATOM 930 O O . GLY A 1 122 ? 7.107 -7.100 -1.327 1.00 92.44 122 GLY A O 1
ATOM 931 N N . LEU A 1 123 ? 5.611 -7.123 0.354 1.00 93.88 123 LEU A N 1
ATOM 932 C CA . LEU A 1 123 ? 4.483 -7.542 -0.477 1.00 93.88 123 LEU A CA 1
ATOM 933 C C . LEU A 1 123 ? 4.132 -6.477 -1.525 1.00 93.88 123 LEU A C 1
ATOM 935 O O . LEU A 1 123 ? 3.943 -6.812 -2.691 1.00 93.88 123 LEU A O 1
ATOM 939 N N . GLY A 1 124 ? 4.097 -5.199 -1.144 1.00 94.06 124 GLY A N 1
ATOM 940 C CA . GLY A 1 124 ? 3.856 -4.088 -2.063 1.00 94.06 124 GLY A CA 1
ATOM 941 C C . GLY A 1 124 ? 4.875 -4.052 -3.202 1.00 94.06 124 GLY A C 1
ATOM 942 O O . GLY A 1 124 ? 4.489 -3.948 -4.365 1.00 94.06 124 GLY A O 1
ATOM 943 N N . TRP A 1 125 ? 6.164 -4.228 -2.904 1.00 94.31 125 TRP A N 1
ATOM 944 C CA . TRP A 1 125 ? 7.205 -4.335 -3.930 1.00 94.31 125 TRP A CA 1
ATOM 945 C C . TRP A 1 125 ? 7.033 -5.561 -4.820 1.00 94.31 125 TRP A C 1
ATOM 947 O O . TRP A 1 125 ? 7.111 -5.428 -6.040 1.00 94.31 125 TRP A O 1
ATOM 957 N N . ALA A 1 126 ? 6.759 -6.734 -4.244 1.00 94.00 126 ALA A N 1
ATOM 958 C CA . ALA A 1 1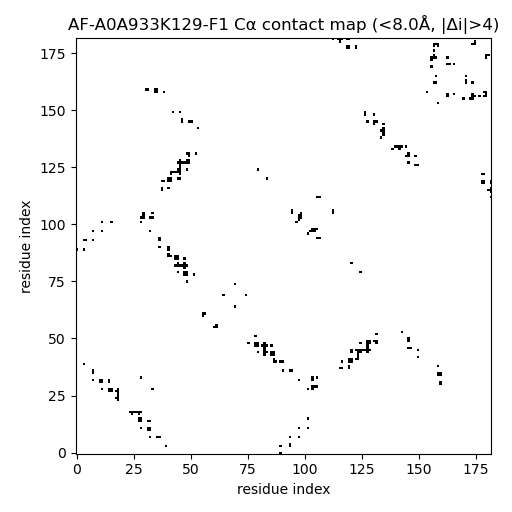26 ? 6.525 -7.951 -5.018 1.00 94.00 126 ALA A CA 1
ATOM 959 C C . ALA A 1 126 ? 5.359 -7.767 -6.004 1.00 94.00 126 ALA A C 1
ATOM 961 O O . ALA A 1 126 ? 5.497 -8.056 -7.194 1.00 94.00 126 ALA A O 1
ATOM 962 N N . LEU A 1 127 ? 4.243 -7.200 -5.539 1.00 94.12 127 LEU A N 1
ATOM 963 C CA . LEU A 1 127 ? 3.095 -6.868 -6.381 1.00 94.12 127 LEU A CA 1
ATOM 964 C C . LEU A 1 127 ? 3.440 -5.810 -7.428 1.00 94.12 127 LEU A C 1
ATOM 966 O O . LEU A 1 127 ? 3.023 -5.936 -8.577 1.00 94.12 127 LEU A O 1
ATOM 970 N N . GLY A 1 128 ? 4.229 -4.800 -7.064 1.00 93.56 128 GLY A N 1
ATOM 971 C CA . GLY A 1 128 ? 4.690 -3.765 -7.985 1.00 93.56 128 GLY A CA 1
ATOM 972 C C . GLY A 1 128 ? 5.506 -4.345 -9.135 1.00 93.56 128 GLY A C 1
ATOM 973 O O . GLY A 1 128 ? 5.220 -4.054 -10.294 1.00 93.56 128 GLY A O 1
ATOM 974 N N . ILE A 1 129 ? 6.451 -5.235 -8.826 1.00 92.94 129 ILE A N 1
ATOM 975 C CA . ILE A 1 129 ? 7.293 -5.928 -9.810 1.00 92.94 129 ILE A CA 1
ATOM 976 C C . ILE A 1 129 ? 6.449 -6.830 -10.716 1.00 92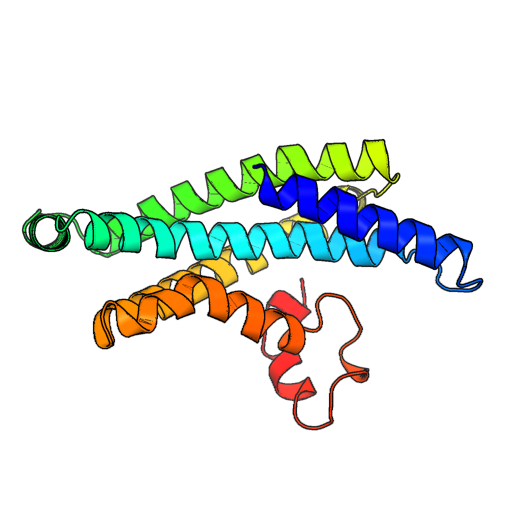.94 129 ILE A C 1
ATOM 978 O O . ILE A 1 129 ? 6.598 -6.775 -11.938 1.00 92.94 129 ILE A O 1
ATOM 982 N N . VAL A 1 130 ? 5.540 -7.629 -10.145 1.00 94.19 130 VAL A N 1
ATOM 983 C CA . VAL A 1 130 ? 4.630 -8.490 -10.923 1.00 94.19 130 VAL A CA 1
ATOM 984 C C . VAL A 1 130 ? 3.776 -7.650 -11.870 1.00 94.19 130 VAL A C 1
ATOM 986 O O . VAL A 1 130 ? 3.665 -7.969 -13.054 1.00 94.19 130 VAL A O 1
ATOM 989 N N . THR A 1 131 ? 3.222 -6.544 -11.375 1.00 93.56 131 THR A N 1
ATOM 990 C CA . THR A 1 131 ? 2.390 -5.639 -12.172 1.00 93.56 131 THR A CA 1
ATOM 991 C C . THR A 1 131 ? 3.187 -5.007 -13.307 1.00 93.56 131 THR A C 1
ATOM 993 O O . THR A 1 131 ? 2.743 -5.026 -14.453 1.00 93.56 131 THR A O 1
ATOM 996 N N . THR A 1 132 ? 4.397 -4.525 -13.024 1.00 91.19 132 THR A N 1
ATOM 997 C CA . THR A 1 132 ? 5.316 -4.002 -14.039 1.00 91.19 132 THR A CA 1
ATOM 998 C C . THR A 1 132 ? 5.653 -5.059 -15.096 1.00 91.19 132 THR A C 1
ATOM 1000 O O . THR A 1 132 ? 5.635 -4.762 -16.288 1.00 91.19 132 THR A O 1
ATOM 1003 N N . GLY A 1 133 ? 5.877 -6.315 -14.698 1.00 90.56 133 GLY A N 1
ATOM 1004 C CA . GLY A 1 133 ? 6.093 -7.429 -15.627 1.00 90.56 133 GLY A CA 1
ATOM 1005 C C . GLY A 1 133 ? 4.888 -7.720 -16.533 1.00 90.56 133 GLY A C 1
ATOM 1006 O O . GLY A 1 133 ? 5.055 -8.031 -17.714 1.00 90.56 133 GLY A O 1
ATOM 1007 N N . LEU A 1 134 ? 3.665 -7.578 -16.016 1.00 92.25 134 LEU A N 1
ATOM 1008 C CA . LEU A 1 134 ? 2.442 -7.709 -16.815 1.00 92.25 134 LEU A CA 1
ATOM 1009 C C . LEU A 1 134 ? 2.280 -6.545 -17.798 1.00 92.25 134 LEU A C 1
ATOM 1011 O O . LEU A 1 134 ? 1.968 -6.779 -18.965 1.00 92.25 134 LEU A O 1
ATOM 1015 N N . ILE A 1 135 ? 2.543 -5.315 -17.355 1.00 91.75 135 ILE A N 1
ATOM 1016 C CA . ILE A 1 135 ? 2.514 -4.120 -18.210 1.00 91.75 135 ILE A CA 1
ATOM 1017 C C . ILE A 1 135 ? 3.545 -4.243 -19.335 1.00 91.75 135 ILE A C 1
ATOM 1019 O O . ILE A 1 135 ? 3.236 -3.961 -20.487 1.00 91.75 135 ILE A O 1
ATOM 1023 N N . LEU A 1 136 ? 4.738 -4.754 -19.038 1.00 88.31 136 LEU A N 1
ATOM 1024 C CA . LEU A 1 136 ? 5.763 -5.055 -20.037 1.00 88.31 136 LEU A CA 1
ATOM 1025 C C . LEU A 1 136 ? 5.289 -6.028 -21.116 1.00 88.31 136 LEU A C 1
ATOM 1027 O O . LEU A 1 136 ? 5.582 -5.847 -22.296 1.00 88.31 136 LEU A O 1
ATOM 1031 N N . ARG A 1 137 ? 4.563 -7.071 -20.710 1.00 90.25 137 ARG A N 1
ATOM 1032 C CA . ARG A 1 137 ? 4.104 -8.126 -21.615 1.00 90.25 137 ARG A CA 1
ATOM 1033 C C . ARG A 1 137 ? 2.924 -7.696 -22.484 1.00 90.25 137 ARG A C 1
ATOM 1035 O O . ARG A 1 137 ? 2.853 -8.101 -23.640 1.00 90.25 137 ARG A O 1
ATOM 1042 N N . TYR A 1 138 ? 1.992 -6.932 -21.921 1.00 89.19 138 TYR A N 1
ATOM 1043 C CA . TYR A 1 138 ? 0.719 -6.588 -22.567 1.00 89.19 138 TYR A CA 1
ATOM 1044 C C . TYR A 1 138 ? 0.622 -5.110 -22.992 1.00 89.19 138 TYR A C 1
ATOM 1046 O O . TYR A 1 138 ? -0.373 -4.699 -23.590 1.00 89.19 138 TYR A O 1
ATOM 1054 N N . GLY A 1 139 ? 1.657 -4.312 -22.724 1.00 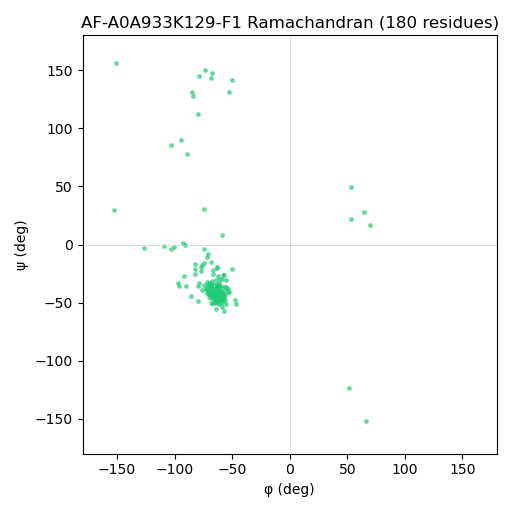85.75 139 GLY A N 1
ATOM 1055 C CA . GLY A 1 139 ? 1.753 -2.902 -23.093 1.00 85.75 139 GLY A CA 1
ATOM 1056 C C . GLY A 1 139 ? 0.737 -2.010 -22.374 1.00 85.75 139 GLY A C 1
ATOM 1057 O O . GLY A 1 139 ? 0.274 -2.308 -21.273 1.00 85.75 139 GLY A O 1
ATOM 1058 N N . HIS A 1 140 ? 0.356 -0.908 -23.031 1.00 81.38 140 HIS A N 1
ATOM 1059 C CA . HIS A 1 140 ? -0.578 0.090 -22.489 1.00 81.38 140 HIS A CA 1
ATOM 1060 C C . HIS A 1 140 ? -1.945 -0.479 -22.084 1.00 81.38 140 HIS A C 1
ATOM 1062 O O . HIS A 1 140 ? -2.582 0.060 -21.185 1.00 81.38 140 HIS A O 1
ATOM 1068 N N . ALA A 1 141 ? -2.392 -1.587 -22.684 1.00 85.56 141 ALA A N 1
ATOM 1069 C CA . ALA A 1 141 ? -3.660 -2.218 -22.313 1.00 85.56 141 ALA A CA 1
ATOM 1070 C C . ALA A 1 141 ? -3.674 -2.716 -20.854 1.00 85.56 141 ALA A C 1
ATOM 1072 O O . ALA A 1 141 ? -4.733 -2.780 -20.232 1.00 85.56 141 ALA A O 1
ATOM 1073 N N . ALA A 1 142 ? -2.506 -3.044 -20.294 1.00 88.88 142 ALA A N 1
ATOM 1074 C CA . ALA A 1 142 ? -2.359 -3.521 -18.922 1.00 88.88 142 ALA A CA 1
ATOM 1075 C C . ALA A 1 142 ? -2.069 -2.406 -17.904 1.00 88.88 142 ALA A C 1
ATOM 1077 O O . ALA A 1 142 ? -1.954 -2.698 -16.717 1.00 88.88 142 ALA A O 1
ATOM 1078 N N . GLU A 1 143 ? -2.001 -1.137 -18.318 1.00 89.94 143 GLU A N 1
ATOM 1079 C CA . GLU A 1 143 ? -1.755 -0.004 -17.413 1.00 89.94 143 GLU A CA 1
ATOM 1080 C C . GLU A 1 143 ? -2.782 0.063 -16.273 1.00 89.94 143 GLU A C 1
ATOM 1082 O O . GLU A 1 143 ? -2.433 0.334 -15.125 1.00 89.94 143 GLU A O 1
ATOM 1087 N N . ALA A 1 144 ? -4.041 -0.282 -16.555 1.00 90.94 144 ALA A N 1
ATOM 1088 C CA . ALA A 1 144 ? -5.100 -0.331 -15.550 1.00 90.94 144 ALA A CA 1
ATOM 1089 C C . ALA A 1 144 ? -4.785 -1.293 -14.384 1.00 90.94 144 ALA A C 1
ATOM 1091 O O . ALA A 1 144 ? -5.255 -1.078 -13.264 1.00 90.94 144 ALA A O 1
ATOM 1092 N N . LEU A 1 145 ? -3.952 -2.319 -14.606 1.00 91.12 145 LEU A N 1
ATOM 1093 C CA . LEU A 1 145 ? -3.540 -3.262 -13.562 1.00 91.12 145 LEU A CA 1
ATOM 1094 C C . LEU A 1 145 ? -2.670 -2.604 -12.488 1.00 91.12 145 LEU A C 1
ATOM 1096 O O . LEU A 1 145 ? -2.703 -3.065 -11.348 1.00 91.12 145 LEU A O 1
ATOM 1100 N N . ALA A 1 146 ? -1.964 -1.512 -12.816 1.00 90.94 146 ALA A N 1
ATOM 1101 C CA . ALA A 1 146 ? -1.183 -0.730 -11.855 1.00 90.94 146 ALA A CA 1
ATOM 1102 C C . ALA A 1 146 ? -2.020 -0.285 -10.657 1.00 90.94 146 ALA A C 1
ATOM 1104 O O . ALA A 1 146 ? -1.539 -0.302 -9.528 1.00 90.94 146 ALA A O 1
ATOM 1105 N N . TRP A 1 147 ? -3.275 0.069 -10.921 1.00 91.25 147 TRP A N 1
ATOM 1106 C CA . TRP A 1 147 ? -4.238 0.512 -9.923 1.00 91.25 147 TRP A CA 1
ATOM 1107 C C . TRP A 1 147 ? -5.123 -0.648 -9.459 1.00 91.25 147 TRP A C 1
ATOM 1109 O O . TRP A 1 147 ? -5.471 -0.725 -8.286 1.00 91.25 147 TRP A O 1
ATOM 1119 N N . GLY A 1 148 ? -5.467 -1.572 -10.362 1.00 91.25 148 GLY A N 1
ATOM 1120 C CA . GLY A 1 148 ? -6.415 -2.655 -10.101 1.00 91.25 148 GLY A CA 1
ATOM 1121 C C . GLY A 1 148 ? -5.887 -3.787 -9.217 1.00 91.25 148 GLY A C 1
ATOM 1122 O O . GLY A 1 148 ? -6.658 -4.335 -8.434 1.00 91.25 148 GLY A O 1
ATOM 1123 N N . ILE A 1 149 ? -4.600 -4.146 -9.294 1.00 91.31 149 ILE A N 1
ATOM 1124 C CA . ILE A 1 149 ? -4.060 -5.302 -8.550 1.00 91.31 149 ILE A CA 1
ATOM 1125 C C . ILE A 1 149 ? -4.222 -5.160 -7.032 1.00 91.31 149 ILE A C 1
ATOM 1127 O O . ILE A 1 149 ? -4.739 -6.093 -6.415 1.00 91.31 149 ILE A O 1
ATOM 1131 N N . PRO A 1 150 ? -3.871 -4.023 -6.404 1.00 89.62 150 PRO A N 1
ATOM 1132 C CA . PRO A 1 150 ? -4.150 -3.847 -4.986 1.00 89.62 150 PRO A CA 1
ATOM 1133 C C . PRO A 1 150 ? -5.642 -3.964 -4.667 1.00 89.62 150 PRO A C 1
ATOM 1135 O O . PRO A 1 150 ? -6.003 -4.661 -3.727 1.00 89.62 150 PRO A O 1
ATOM 1138 N N . PHE A 1 151 ? -6.522 -3.367 -5.478 1.00 89.69 151 PHE A N 1
ATOM 1139 C CA . PHE A 1 151 ? -7.973 -3.485 -5.286 1.00 89.69 151 PHE A CA 1
ATOM 1140 C C . PHE A 1 151 ? -8.480 -4.929 -5.383 1.00 89.69 151 PHE A C 1
ATOM 1142 O O . PHE A 1 151 ? -9.397 -5.292 -4.654 1.00 89.69 151 PHE A O 1
ATOM 1149 N N . LEU A 1 152 ? -7.885 -5.761 -6.239 1.00 89.94 152 LEU A N 1
ATOM 1150 C CA . LEU A 1 152 ? -8.223 -7.184 -6.345 1.00 89.94 152 LEU A CA 1
ATOM 1151 C C . LEU A 1 152 ? -7.738 -7.988 -5.135 1.00 89.94 152 LEU A C 1
ATOM 1153 O O . LEU A 1 152 ? -8.403 -8.932 -4.714 1.00 89.94 152 LEU A O 1
ATOM 1157 N N . ILE A 1 153 ? -6.590 -7.614 -4.572 1.00 90.19 153 ILE A N 1
ATOM 1158 C CA . ILE A 1 153 ? -5.989 -8.310 -3.432 1.00 90.19 153 ILE A CA 1
ATOM 1159 C C . ILE A 1 153 ? -6.664 -7.908 -2.120 1.00 90.19 153 ILE A C 1
ATOM 1161 O O . ILE A 1 153 ? -6.877 -8.766 -1.271 1.00 90.19 153 ILE A O 1
ATOM 1165 N N . GLN A 1 154 ? -7.081 -6.649 -1.976 1.00 89.81 154 GLN A N 1
ATOM 1166 C CA . GLN A 1 154 ? -7.724 -6.117 -0.770 1.00 89.81 154 GLN A CA 1
ATOM 1167 C C . GLN A 1 154 ? -8.846 -7.006 -0.190 1.00 89.81 154 GLN A C 1
ATOM 1169 O O . GLN A 1 154 ? -8.793 -7.299 1.008 1.00 89.81 154 GLN A O 1
ATOM 1174 N N . PRO A 1 155 ? -9.848 -7.469 -0.968 1.00 86.69 155 PRO A N 1
ATOM 1175 C CA . PRO A 1 155 ? -10.894 -8.342 -0.440 1.00 86.69 155 PRO A CA 1
ATOM 1176 C C . PRO A 1 155 ? -10.379 -9.749 -0.111 1.00 86.69 155 PRO A C 1
ATOM 1178 O O . PRO A 1 155 ? -10.837 -10.357 0.846 1.00 86.69 155 PRO A O 1
ATOM 1181 N N . ILE A 1 156 ? -9.404 -10.273 -0.854 1.00 87.56 156 ILE A N 1
ATOM 1182 C CA . ILE A 1 156 ? -8.850 -11.612 -0.598 1.00 87.56 156 ILE A CA 1
ATOM 1183 C C . ILE A 1 156 ? -8.014 -11.603 0.687 1.00 87.56 156 ILE A C 1
ATOM 1185 O O . ILE A 1 156 ? -8.058 -12.557 1.455 1.00 87.56 156 ILE A O 1
ATOM 1189 N N . SER A 1 157 ? -7.308 -10.505 0.955 1.00 85.00 157 SER A N 1
ATOM 1190 C CA . SER A 1 157 ? -6.480 -10.323 2.148 1.00 85.00 157 SER A CA 1
ATOM 1191 C C . SER A 1 157 ? -7.271 -10.146 3.447 1.00 85.00 157 SER A C 1
ATOM 1193 O O . SER A 1 157 ? -6.648 -10.150 4.506 1.00 85.00 157 SER A O 1
ATOM 1195 N N . ALA A 1 158 ? -8.602 -9.999 3.388 1.00 85.94 158 ALA A N 1
ATOM 1196 C CA . ALA A 1 158 ? -9.464 -9.783 4.554 1.00 85.94 158 ALA A CA 1
ATOM 1197 C C . ALA A 1 158 ? -9.003 -8.588 5.424 1.00 85.94 158 ALA A C 1
ATOM 1199 O O . ALA A 1 158 ? -8.850 -8.681 6.635 1.00 85.94 158 ALA A O 1
ATOM 1200 N N . VAL A 1 159 ? -8.750 -7.442 4.781 1.00 85.25 159 VAL A N 1
ATOM 1201 C CA . VAL A 1 159 ? -8.131 -6.262 5.422 1.00 85.25 159 VAL A CA 1
ATOM 1202 C C . VAL A 1 159 ? -9.032 -5.627 6.484 1.00 85.25 159 VAL A C 1
ATOM 1204 O O . VAL A 1 159 ? -8.571 -5.247 7.552 1.00 85.25 159 VAL A O 1
ATOM 1207 N N . PHE A 1 160 ? -10.327 -5.493 6.191 1.00 85.06 160 PHE A N 1
ATOM 1208 C CA . PHE A 1 160 ? -11.279 -4.774 7.051 1.00 85.06 160 PHE A CA 1
ATOM 1209 C C . PHE A 1 160 ? -12.177 -5.694 7.880 1.00 85.06 160 PHE A C 1
ATOM 1211 O O . PHE A 1 160 ? -13.014 -5.221 8.648 1.00 85.06 160 PHE A O 1
ATOM 1218 N N . TYR A 1 161 ? -12.066 -7.004 7.686 1.00 83.44 161 TYR A N 1
ATOM 1219 C CA . TYR A 1 161 ? -12.975 -7.990 8.251 1.00 83.44 161 TYR A CA 1
ATOM 1220 C C . TYR A 1 161 ? -12.247 -9.313 8.469 1.00 83.44 161 TYR A C 1
ATOM 1222 O O . TYR A 1 161 ? -11.256 -9.587 7.805 1.00 83.44 161 TYR A O 1
ATOM 1230 N N . PRO A 1 162 ? -12.725 -10.169 9.378 1.00 84.12 162 PRO A N 1
ATOM 1231 C CA . PRO A 1 162 ? -12.037 -11.415 9.667 1.00 84.12 162 PRO A CA 1
ATOM 1232 C C . PRO A 1 162 ? -12.197 -12.448 8.540 1.00 84.12 162 PRO A C 1
ATOM 1234 O O . PRO A 1 162 ? -13.229 -12.523 7.871 1.00 84.12 162 PRO A O 1
ATOM 1237 N N . VAL A 1 163 ? -11.187 -13.311 8.391 1.00 85.31 163 VAL A N 1
ATOM 1238 C CA . VAL A 1 163 ? -11.077 -14.325 7.321 1.00 85.31 163 VAL A CA 1
ATOM 1239 C C . VAL A 1 163 ? -12.289 -15.263 7.247 1.00 85.31 163 VAL A C 1
ATOM 1241 O O . VAL A 1 163 ? -12.657 -15.704 6.163 1.00 85.31 163 VAL A O 1
ATOM 1244 N N . TRP A 1 164 ? -12.954 -15.549 8.370 1.00 84.81 164 TRP A N 1
ATOM 1245 C CA . TRP A 1 164 ? -14.108 -16.459 8.410 1.00 84.81 164 TRP A CA 1
ATOM 1246 C C . TRP A 1 164 ? -15.359 -15.924 7.695 1.00 84.81 164 TRP A C 1
ATOM 1248 O O . TRP A 1 164 ? -16.267 -16.703 7.419 1.00 84.81 164 TRP A O 1
ATOM 1258 N N . VAL A 1 165 ? -15.417 -14.624 7.377 1.00 88.12 165 VAL A N 1
ATOM 1259 C CA . VAL A 1 165 ? -16.516 -14.021 6.595 1.00 88.12 165 VAL A CA 1
ATOM 1260 C C . VAL A 1 165 ? -16.392 -14.361 5.103 1.00 88.12 165 VAL A C 1
ATOM 1262 O O . VAL A 1 165 ? -17.363 -14.246 4.354 1.00 88.12 165 VAL A O 1
ATOM 1265 N N . LEU A 1 166 ? -15.210 -14.789 4.651 1.00 86.31 166 LEU A N 1
ATOM 1266 C CA . LEU A 1 166 ? -14.972 -15.087 3.246 1.00 86.31 166 LEU A CA 1
ATOM 1267 C C . LEU A 1 166 ? -15.756 -16.332 2.773 1.00 86.31 166 LEU A C 1
ATOM 1269 O O . LEU A 1 166 ? -15.840 -17.325 3.498 1.00 86.31 166 LEU A O 1
ATOM 1273 N N . PRO A 1 167 ? -16.268 -16.332 1.524 1.00 87.38 167 PRO A N 1
ATOM 1274 C CA . PRO A 1 167 ? -16.805 -17.525 0.869 1.00 87.38 167 PRO A CA 1
ATOM 1275 C C . PRO A 1 167 ? -15.832 -18.704 0.955 1.00 87.38 167 PRO A C 1
ATOM 1277 O O . PRO A 1 167 ? -14.638 -18.506 0.760 1.00 87.38 167 PRO A O 1
ATOM 1280 N N . ALA A 1 168 ? -16.327 -19.930 1.150 1.00 85.62 168 ALA A N 1
ATOM 1281 C CA . ALA A 1 168 ? -15.531 -21.119 1.506 1.00 85.62 168 ALA A CA 1
ATOM 1282 C C . ALA A 1 168 ? -14.283 -21.421 0.638 1.00 85.62 168 ALA A C 1
ATOM 1284 O O . ALA A 1 168 ? -13.383 -22.121 1.094 1.00 85.62 168 ALA A O 1
ATOM 1285 N N . LEU A 1 169 ? -14.201 -20.898 -0.590 1.00 86.19 169 LEU A N 1
ATOM 1286 C CA . LEU A 1 169 ? -13.059 -21.077 -1.498 1.00 86.19 169 LEU A CA 1
ATOM 1287 C C . LEU A 1 169 ? -11.888 -20.111 -1.239 1.00 86.19 169 LEU A C 1
ATOM 1289 O O . LEU A 1 169 ? -10.768 -20.384 -1.662 1.00 86.19 169 LEU A O 1
ATOM 1293 N N . LEU A 1 170 ? -12.136 -18.977 -0.582 1.00 87.12 170 LEU A N 1
ATOM 1294 C CA . LEU A 1 170 ? -11.174 -17.882 -0.428 1.00 87.12 170 LEU A CA 1
ATOM 1295 C C . LEU A 1 170 ? -10.298 -17.928 0.846 1.00 87.12 170 LEU A C 1
ATOM 1297 O O . LEU A 1 170 ? -9.169 -17.446 0.759 1.00 87.12 170 LEU A O 1
ATOM 1301 N N . PRO A 1 171 ? -10.704 -18.522 1.993 1.00 87.44 171 PRO A N 1
ATOM 1302 C CA . PRO A 1 171 ? -9.857 -18.599 3.185 1.00 87.44 171 PRO A CA 1
ATOM 1303 C C . PRO A 1 171 ? -8.457 -19.199 2.964 1.00 87.44 171 PRO A C 1
ATOM 1305 O O . PRO A 1 171 ? -7.501 -18.637 3.498 1.00 87.44 171 PRO A O 1
ATOM 1308 N N . PRO A 1 172 ? -8.266 -20.272 2.164 1.00 87.06 172 PRO A N 1
ATOM 1309 C CA . PRO A 1 172 ? -6.924 -20.798 1.903 1.00 87.06 172 PRO A CA 1
ATOM 1310 C C . PRO A 1 172 ? -6.024 -19.794 1.173 1.00 87.06 172 PRO A C 1
ATOM 1312 O O . PRO A 1 172 ? -4.830 -19.720 1.450 1.00 87.06 172 PRO A O 1
ATOM 1315 N N . LEU A 1 173 ? -6.598 -19.001 0.259 1.00 85.75 173 LEU A N 1
ATOM 1316 C CA . LEU A 1 173 ? -5.874 -17.961 -0.474 1.00 85.75 173 LEU A CA 1
ATOM 1317 C C . LEU A 1 173 ? -5.530 -16.780 0.434 1.00 85.75 173 LEU A C 1
ATOM 1319 O O . LE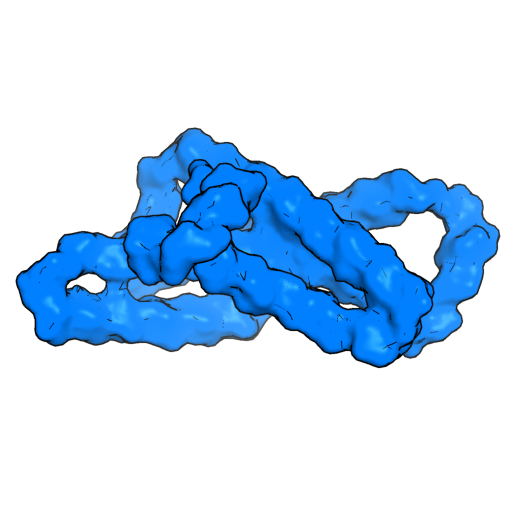U A 1 173 ? -4.407 -16.290 0.378 1.00 85.75 173 LEU A O 1
ATOM 1323 N N . ALA A 1 174 ? -6.459 -16.369 1.299 1.00 85.31 174 ALA A N 1
ATOM 1324 C CA . ALA A 1 174 ? -6.222 -15.323 2.292 1.00 85.31 174 ALA A CA 1
ATOM 1325 C C . ALA A 1 174 ? -5.045 -15.688 3.210 1.00 85.31 174 ALA A C 1
ATOM 1327 O O . ALA A 1 174 ? -4.108 -14.916 3.369 1.00 85.31 174 ALA A O 1
ATOM 1328 N N . LEU A 1 175 ? -5.028 -16.914 3.740 1.00 87.25 175 LEU A N 1
ATOM 1329 C CA . LEU A 1 175 ? -3.975 -17.376 4.652 1.00 87.25 175 LEU A CA 1
ATOM 1330 C C . LEU A 1 175 ? -2.594 -17.509 3.992 1.00 87.25 175 LEU A C 1
ATOM 1332 O O . LEU A 1 175 ? -1.583 -17.476 4.695 1.00 87.25 175 LEU A O 1
ATOM 1336 N N . ALA A 1 176 ? -2.536 -17.644 2.666 1.00 87.38 176 ALA A N 1
ATOM 1337 C CA . ALA A 1 176 ? -1.282 -17.640 1.921 1.00 87.38 176 ALA A CA 1
ATOM 1338 C C . ALA A 1 176 ? -0.700 -16.225 1.739 1.00 87.38 176 ALA A C 1
ATOM 1340 O O . ALA A 1 176 ? 0.491 -16.088 1.450 1.00 87.38 176 ALA A O 1
ATOM 1341 N N . LEU A 1 177 ? -1.513 -15.173 1.891 1.00 87.19 177 LEU A N 1
ATOM 1342 C CA . LEU A 1 177 ? -1.077 -13.796 1.698 1.00 87.19 177 LEU A CA 1
ATO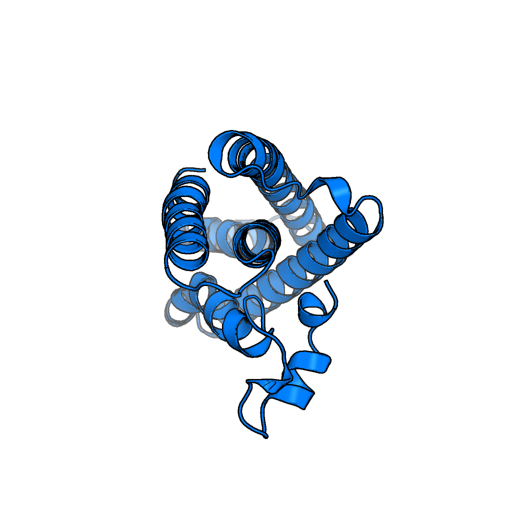M 1343 C C . LEU A 1 177 ? -0.408 -13.249 2.968 1.00 87.19 177 LEU A C 1
ATOM 1345 O O . LEU A 1 177 ? -1.022 -13.242 4.036 1.00 87.19 177 LEU A O 1
ATOM 1349 N N . PRO A 1 178 ? 0.814 -12.689 2.866 1.00 83.94 178 PRO A N 1
ATOM 1350 C CA . PRO A 1 178 ? 1.488 -12.084 4.014 1.00 83.94 178 PRO A CA 1
ATOM 1351 C C . PRO A 1 178 ? 0.688 -10.940 4.651 1.00 83.94 178 PRO A C 1
ATOM 1353 O O . PRO A 1 178 ? 0.761 -10.738 5.856 1.00 83.94 178 PRO A O 1
ATOM 1356 N N . SER A 1 179 ? -0.116 -10.226 3.855 1.00 85.12 179 SER A N 1
ATOM 1357 C CA . SER A 1 179 ? -0.983 -9.133 4.315 1.00 85.12 179 SER A CA 1
ATOM 1358 C C . SER A 1 179 ? -2.068 -9.555 5.301 1.00 85.12 179 SER A C 1
ATOM 1360 O O . SER A 1 179 ? -2.615 -8.693 5.966 1.00 85.12 179 SER A O 1
ATOM 1362 N N . THR A 1 180 ? -2.432 -10.839 5.354 1.00 84.00 180 THR A N 1
ATOM 1363 C CA . THR A 1 180 ? -3.462 -11.339 6.281 1.00 84.00 180 THR A CA 1
ATOM 1364 C C . THR A 1 180 ? -2.891 -11.600 7.677 1.00 84.00 180 THR A C 1
ATOM 1366 O O . THR A 1 180 ? -3.640 -11.690 8.645 1.00 84.00 180 THR A O 1
ATOM 1369 N N . HIS A 1 181 ? -1.563 -11.693 7.788 1.00 82.56 181 HIS A N 1
ATOM 1370 C CA . HIS A 1 181 ? -0.841 -11.890 9.050 1.00 82.56 181 HIS A CA 1
ATOM 1371 C C . HIS A 1 181 ? -0.230 -10.593 9.605 1.00 82.56 181 HIS A C 1
ATOM 1373 O O . HIS A 1 181 ? 0.408 -10.636 10.656 1.00 82.56 181 HIS A O 1
ATOM 1379 N N . ALA A 1 182 ? -0.376 -9.480 8.879 1.00 76.62 182 ALA A N 1
ATOM 1380 C CA . ALA A 1 182 ? 0.159 -8.157 9.201 1.00 76.62 182 ALA A CA 1
ATOM 1381 C C . ALA A 1 182 ? -0.943 -7.259 9.771 1.00 76.62 182 ALA A C 1
ATOM 1383 O O . ALA A 1 182 ? -0.645 -6.537 10.747 1.00 76.62 182 ALA A O 1
#

Mean predicted aligned error: 5.61 Å

Solvent-accessible surface area (backbone atoms only — not comparable to full-atom values): 9716 Å² total; per-residue (Å²): 115,67,65,65,52,51,50,48,53,54,51,46,52,50,25,52,49,48,47,73,70,42,91,79,52,85,58,43,45,47,52,46,50,44,35,49,55,55,49,49,32,21,50,36,16,15,40,34,39,29,45,59,54,46,52,32,54,77,67,68,44,47,66,57,56,74,71,41,96,66,52,72,68,57,55,52,49,52,32,47,52,52,8,48,52,53,20,50,57,48,48,66,54,47,51,58,48,39,31,75,75,70,67,32,68,65,72,76,47,52,70,60,44,56,50,24,50,52,54,29,39,53,48,12,41,53,52,12,53,54,42,41,54,46,25,70,73,57,39,80,81,33,52,63,44,63,65,42,50,59,66,64,44,45,71,51,29,34,60,83,47,65,57,86,77,48,61,92,82,42,44,70,59,16,72,70,36,70,66,52,80,80

Foldseek 3Di:
DVVLVVVLVVQLVVQVVCCVPVVDDPCSLQQRLLLSLLLLLLLLLLLLLQVVLVVCVVVVVVVVVVVDPDDPVNSLVVSLVRSNVRSVVSSVVSQVVSCVPRVHNSCVCPPVSVVSSVLSSVNSSVNNVVLNVVCVVPPPVSSVVSNVVSVVVVVLLQSSHDLVVDDPVRSVVNVVRSSNVD

Sequence (182 aa):
MFWPVMDLIVWGSVSVWMQKTGGQIPRAVDVLLGALVLWTILYRAQLGVTVAFLEDMWSRNFVNVFVSPVRLSELLVATGILSATKALLTGLVLVPLAWGLYGCDVLSQGVTGSLALLILLGLGWALGIVTTGLILRYGHAAEALAWGIPFLIQPISAVFYPVWVLPALLPPLALALPSTHA